Protein AF-0000000073922457 (afdb_homodimer)

Organism: Schistosoma japonicum (NCBI:txid6182)

Radius of gyration: 21.17 Å; Cα contacts (8 Å, |Δi|>4): 558; chains: 2; bounding box: 42×54×58 Å

Foldseek 3Di:
DDKDKDDWPDDQDPPAAEEEQEAAPFPQSVVLVVCCLVPVDDPRHEYEDEYEDEDPPDPDDPPPDVVVVVVVLVVVVVVVVVVCVVSVHGYMYMYYYDNALLVVVQVVCVVRVHQEYTYEQDHPDPPPDVHGDPSLVSNCVPHPHYYHYHYPPPPPPPPD/DDKDKDDWPDDQDPPAAEEEQEAAPFPQSVVLVVCCLVPVDDPRHEYEDEYEAEDPPDPDDPPPDVVVVVVVLVVVVVVVVVVCVVSVHGYMYMYYYDNALLVVVQVVCVVRVHQEYTYEQDHPDPPPPVHGDPSLVSNCVPHPHYYHYHYPPPPPPPPD

Solvent-accessible surface area (backbone atoms only — not comparable to full-atom values): 17354 Å² total; per-residue (Å²): 120,59,70,45,72,52,67,56,74,41,83,68,57,89,85,38,50,26,32,34,37,48,38,78,84,27,73,34,17,49,50,25,52,52,47,38,66,75,69,59,64,55,94,55,35,29,35,36,42,36,35,60,42,61,74,76,74,68,79,64,78,75,71,70,41,78,62,50,57,50,51,53,50,50,50,51,49,51,52,52,48,51,52,34,54,74,67,68,51,31,34,26,44,36,37,35,46,38,92,46,59,36,60,50,52,47,50,48,34,62,75,62,58,35,56,34,36,38,29,17,25,36,55,83,62,82,66,77,57,82,51,60,28,71,47,44,50,46,35,66,44,64,39,82,37,30,30,32,36,25,49,66,70,69,71,72,72,72,77,121,119,60,71,46,72,52,69,57,75,43,85,68,57,90,85,40,51,26,32,35,37,48,38,77,84,28,71,34,16,49,48,24,51,51,45,37,65,74,71,59,63,56,94,56,35,29,36,36,40,36,34,60,42,62,72,77,73,69,80,64,77,76,70,70,40,79,62,50,58,49,51,52,49,50,50,51,50,50,54,53,47,51,52,34,55,75,68,68,52,33,32,25,46,37,36,35,46,38,92,46,59,36,60,49,51,47,51,49,34,60,75,64,59,34,56,34,37,38,28,15,26,34,54,82,62,82,65,77,58,81,51,61,26,71,46,44,50,46,36,66,43,64,38,84,39,30,30,31,36,25,47,66,69,70,71,73,74,74,77,121

Sequence (320 aa):
MSRRLSTFSKVPPIGSRSVLIAIDGSEHSKKAFDYYVNWLHRPDDSVTIYHAVEPVSLPTLSLSSPMANVKRVRELENDYSAECLRHNLIYQFLYESVEHIGASIIQQVEKYEVRLIVIGSRGLGAIKRTIMGSVSDYVVHHANTAVCVVPSIDEVECTSMSRRLSTFSKVPPIGSRSVLIAIDGSEHSKKAFDYYVNWLHRPDDSVTIYHAVEPVSLPTLSLSSPMANVKRVRELENDYSAECLRHNLIYQFLYESVEHIGASIIQQVEKYEVRLIVIGSRGLGAIKRTIMGSVSDYVVHHANTAVCVVPSIDEVECTS

Nearest PDB structures (foldseek):
  3hgm-assembly2_D  TM=8.355E-01  e=6.468E-09  Halomonas elongata
  3hgm-assembly1_B  TM=7.695E-01  e=7.798E-09  Halomonas elongata
  3s3t-assembly1_A  TM=7.034E-01  e=2.875E-09  Lactiplantibacillus plantarum
  1mjh-assembly1_B  TM=7.005E-01  e=6.468E-09  Methanocaldococcus jannaschii
  2z3v-assembly1_A  TM=7.377E-01  e=5.390E-08  Thermus thermophilus HB8

pLDDT: mean 86.43, std 17.67, range [26.59, 98.88]

Secondary structure (DSSP, 8-state):
--EEEPPPSSPPPTTPEEEEEEE-SSHHHHHHHHHIIIII--TTEEEEEEEEE------------HHHHHHHHHHHHHHHHHHHHHTT-EEEEEEEE-S-HHHHHHHHHHHTT-SEEEEES--SSS--SS---HHHHHHHHH-SSEEEEEP---------/--EEEPPPSSPPPTTPEEEEEEE-SSHHHHHHHHHIIIII--TTEEEEEEEEE------------HHHHHHHHHHHHHHHHHHHHHTT-EEEEEEEE-S-HHHHHHHHHHHTT-SEEEEES--SSS--SS---HHHHHHHHH-SSEEEEEP---------

InterPro domains:
  IPR006015 Universal stress protein A family [PR01438] (16-34)
  IPR006015 Universal stress protein A family [PR01438] (111-123)
  IPR006015 Universal stress protein A family [PR01438] (129-151)
  IPR006016 UspA [PF00582] (17-151)
  IPR014729 Rossmann-like alpha/beta/alpha sandwich fold [G3DSA:3.40.50.620] (15-152)

Structure (mmCIF, N/CA/C/O backbone):
data_AF-0000000073922457-model_v1
#
loop_
_entity.id
_entity.type
_entity.pdbx_description
1 polymer 'UspA domain-containing protein'
#
loop_
_atom_site.group_PDB
_atom_site.id
_atom_site.type_symbol
_atom_site.label_atom_id
_atom_site.label_alt_id
_atom_site.label_comp_id
_atom_site.label_asym_id
_atom_site.label_entity_id
_atom_site.label_seq_id
_atom_site.pdbx_PDB_ins_code
_atom_site.Cartn_x
_atom_site.Cartn_y
_atom_site.Cartn_z
_atom_site.occupancy
_atom_site.B_iso_or_equiv
_atom_site.auth_seq_id
_atom_site.auth_comp_id
_atom_site.auth_asym_id
_atom_site.auth_atom_id
_atom_site.pdbx_PDB_model_num
ATOM 1 N N . MET A 1 1 ? -5.922 -29.453 -7.297 1 64.88 1 MET A N 1
ATOM 2 C CA . MET A 1 1 ? -5.602 -28.031 -7.422 1 64.88 1 MET A CA 1
ATOM 3 C C . MET A 1 1 ? -4.266 -27.844 -8.125 1 64.88 1 MET A C 1
ATOM 5 O O . MET A 1 1 ? -3.256 -28.422 -7.727 1 64.88 1 MET A O 1
ATOM 9 N N . SER A 1 2 ? -4.352 -27.297 -9.32 1 78.5 2 SER A N 1
ATOM 10 C CA . SER A 1 2 ? -3.146 -27.125 -10.125 1 78.5 2 SER A CA 1
ATOM 11 C C . SER A 1 2 ? -2.236 -26.047 -9.531 1 78.5 2 SER A C 1
ATOM 13 O O . SER A 1 2 ? -2.717 -25.047 -9 1 78.5 2 SER A O 1
ATOM 15 N N . ARG A 1 3 ? -1.005 -26.406 -9.383 1 82.38 3 ARG A N 1
ATOM 16 C CA . ARG A 1 3 ? -0.004 -25.469 -8.867 1 82.38 3 ARG A CA 1
ATOM 17 C C . ARG A 1 3 ? 1.263 -25.516 -9.719 1 82.38 3 ARG A C 1
ATOM 19 O O . ARG A 1 3 ? 1.696 -26.578 -10.148 1 82.38 3 ARG A O 1
ATOM 26 N N . ARG A 1 4 ? 1.669 -24.391 -10.094 1 82.56 4 ARG A N 1
ATOM 27 C CA . ARG A 1 4 ? 2.953 -24.234 -10.766 1 82.56 4 ARG A CA 1
ATOM 28 C C . ARG A 1 4 ? 3.826 -23.203 -10.062 1 82.56 4 ARG A C 1
ATOM 30 O O . ARG A 1 4 ? 3.369 -22.109 -9.758 1 82.56 4 ARG A O 1
ATOM 37 N N . LEU A 1 5 ? 5.055 -23.641 -9.742 1 85.75 5 LEU A N 1
ATOM 38 C CA . LEU A 1 5 ? 6.016 -22.75 -9.094 1 85.75 5 LEU A CA 1
ATOM 39 C C . LEU A 1 5 ? 7.352 -22.766 -9.828 1 85.75 5 LEU A C 1
ATOM 41 O O . LEU A 1 5 ? 7.949 -23.828 -10.023 1 85.75 5 LEU A O 1
ATOM 45 N N . SER A 1 6 ? 7.629 -21.656 -10.227 1 86.12 6 SER A N 1
ATOM 46 C CA . SER A 1 6 ? 8.977 -21.547 -10.773 1 86.12 6 SER A CA 1
ATOM 47 C C . SER A 1 6 ? 10 -21.312 -9.664 1 86.12 6 SER A C 1
ATOM 49 O O . SER A 1 6 ? 9.648 -20.906 -8.555 1 86.12 6 SER A O 1
ATOM 51 N N . THR A 1 7 ? 11.242 -21.672 -9.789 1 87.44 7 THR A N 1
ATOM 52 C CA . THR A 1 7 ? 12.297 -21.297 -8.859 1 87.44 7 THR A CA 1
ATOM 53 C C . THR A 1 7 ? 12.68 -19.828 -9.055 1 87.44 7 THR A C 1
ATOM 55 O O . THR A 1 7 ? 12.352 -19.219 -10.078 1 87.44 7 THR A O 1
ATOM 58 N N . PHE A 1 8 ? 13.297 -19.312 -8 1 94.94 8 PHE A N 1
ATOM 59 C CA . PHE A 1 8 ? 13.766 -17.938 -8.133 1 94.94 8 PHE A CA 1
ATOM 60 C C . PHE A 1 8 ? 14.805 -17.828 -9.242 1 94.94 8 PHE A C 1
ATOM 62 O O . PHE A 1 8 ? 15.641 -18.719 -9.414 1 94.94 8 PHE A O 1
ATOM 69 N N . SER A 1 9 ? 14.75 -16.781 -10 1 93.69 9 SER A N 1
ATOM 70 C CA . SER A 1 9 ? 15.703 -16.547 -11.078 1 93.69 9 SER A CA 1
ATOM 71 C C . SER A 1 9 ? 17.141 -16.516 -10.562 1 93.69 9 SER A C 1
ATOM 73 O O . SER A 1 9 ? 18.062 -16.906 -11.273 1 93.69 9 SER A O 1
ATOM 75 N N . LYS A 1 10 ? 17.281 -15.906 -9.398 1 93.75 10 LYS A N 1
ATOM 76 C CA . LYS A 1 10 ? 18.516 -15.875 -8.633 1 93.75 10 LYS A CA 1
ATOM 77 C C . LYS A 1 10 ? 18.266 -16.109 -7.148 1 93.75 10 LYS A C 1
ATOM 79 O O . LYS A 1 10 ? 17.172 -15.844 -6.652 1 93.75 10 LYS A O 1
ATOM 84 N N . VAL A 1 11 ? 19.188 -16.625 -6.539 1 93.62 11 VAL A N 1
ATOM 85 C CA . VAL A 1 11 ? 19.047 -16.844 -5.105 1 93.62 11 VAL A CA 1
ATOM 86 C C . VAL A 1 11 ? 18.875 -15.508 -4.391 1 93.62 11 VAL A C 1
ATOM 88 O O . VAL A 1 11 ? 19.719 -14.617 -4.52 1 93.62 11 VAL A O 1
ATOM 91 N N . PRO A 1 12 ? 17.828 -15.359 -3.729 1 95.31 12 PRO A N 1
ATOM 92 C CA . PRO A 1 12 ? 17.641 -14.109 -2.988 1 95.31 12 PRO A CA 1
ATOM 93 C C . PRO A 1 12 ? 18.688 -13.914 -1.897 1 95.31 12 PRO A C 1
ATOM 95 O O . PRO A 1 12 ? 19.016 -14.852 -1.169 1 95.31 12 PRO A O 1
ATOM 98 N N . PRO A 1 13 ? 19.219 -12.781 -1.814 1 94.06 13 PRO A N 1
ATOM 99 C CA . PRO A 1 13 ? 20.188 -12.516 -0.75 1 94.06 13 PRO A CA 1
ATOM 100 C C . PRO A 1 13 ? 19.578 -12.578 0.644 1 94.06 13 PRO A C 1
ATOM 102 O O . PRO A 1 13 ? 18.359 -12.406 0.793 1 94.06 13 PRO A O 1
ATOM 105 N N . ILE A 1 14 ? 20.469 -12.805 1.588 1 92.56 14 ILE A N 1
ATOM 106 C CA . ILE A 1 14 ? 20 -12.852 2.971 1 92.56 14 ILE A CA 1
ATOM 107 C C . ILE A 1 14 ? 19.469 -11.477 3.375 1 92.56 14 ILE A C 1
ATOM 109 O O . ILE A 1 14 ? 20.094 -10.453 3.109 1 92.56 14 ILE A O 1
ATOM 113 N N . GLY A 1 15 ? 18.312 -11.43 3.887 1 92.69 15 GLY A N 1
ATOM 114 C CA . GLY A 1 15 ? 17.734 -10.18 4.344 1 92.69 15 GLY A CA 1
ATOM 115 C C . GLY A 1 15 ? 16.922 -9.469 3.271 1 92.69 15 GLY A C 1
ATOM 116 O O . GLY A 1 15 ? 16.531 -8.305 3.447 1 92.69 15 GLY A O 1
ATOM 117 N N . SER A 1 16 ? 16.734 -10.156 2.125 1 95.75 16 SER A N 1
ATOM 118 C CA .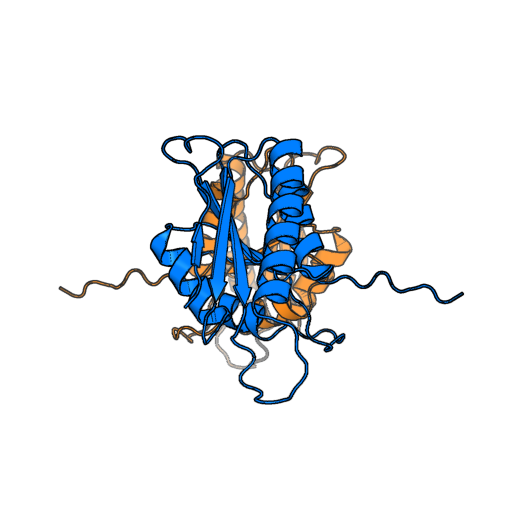 SER A 1 16 ? 15.953 -9.562 1.047 1 95.75 16 SER A CA 1
ATOM 119 C C . SER A 1 16 ? 14.531 -9.25 1.505 1 95.75 16 SER A C 1
ATOM 121 O O . SER A 1 16 ? 13.969 -9.977 2.33 1 95.75 16 SER A O 1
ATOM 123 N N . ARG A 1 17 ? 14.055 -8.188 1.057 1 97.44 17 ARG A N 1
ATOM 124 C CA . ARG A 1 17 ? 12.633 -7.898 1.263 1 97.44 17 ARG A CA 1
ATOM 125 C C . ARG A 1 17 ? 11.766 -8.742 0.338 1 97.44 17 ARG A C 1
ATOM 127 O O . ARG A 1 17 ? 11.898 -8.664 -0.885 1 97.44 17 ARG A O 1
ATOM 134 N N . SER A 1 18 ? 10.93 -9.562 0.905 1 98.31 18 SER A N 1
ATOM 135 C CA . SER A 1 18 ? 10.016 -10.406 0.136 1 98.31 18 SER A CA 1
ATOM 136 C C . SER A 1 18 ? 8.766 -9.641 -0.281 1 98.31 18 SER A C 1
ATOM 138 O O . SER A 1 18 ? 8.016 -9.156 0.569 1 98.31 18 SER A O 1
ATOM 140 N N . VAL A 1 19 ? 8.539 -9.555 -1.587 1 98.75 19 VAL A N 1
ATOM 141 C CA . VAL A 1 19 ? 7.418 -8.812 -2.152 1 98.75 19 VAL A CA 1
ATOM 142 C C . VAL A 1 19 ? 6.527 -9.758 -2.955 1 98.75 19 VAL A C 1
ATOM 144 O O . VAL A 1 19 ? 7.023 -10.609 -3.701 1 98.75 19 VAL A O 1
ATOM 147 N N . LEU A 1 20 ? 5.234 -9.68 -2.764 1 98.88 20 LEU A N 1
ATOM 148 C CA . LEU A 1 20 ? 4.281 -10.438 -3.568 1 98.88 20 LEU A CA 1
ATOM 149 C C . LEU A 1 20 ? 3.428 -9.5 -4.422 1 98.88 20 LEU A C 1
ATOM 151 O O . LEU A 1 20 ? 2.805 -8.57 -3.898 1 98.88 20 LEU A O 1
ATOM 155 N N . ILE A 1 21 ? 3.5 -9.68 -5.664 1 98.88 21 ILE A N 1
ATOM 156 C CA . ILE A 1 21 ? 2.66 -8.93 -6.594 1 98.88 21 ILE A CA 1
ATOM 157 C C . ILE A 1 21 ? 1.558 -9.836 -7.133 1 98.88 21 ILE A C 1
ATOM 159 O O . ILE A 1 21 ? 1.837 -10.82 -7.824 1 98.88 21 ILE A O 1
ATOM 163 N N . ALA A 1 22 ? 0.323 -9.531 -6.82 1 98.5 22 ALA A N 1
ATOM 164 C CA . ALA A 1 22 ? -0.818 -10.312 -7.293 1 98.5 22 ALA A CA 1
ATOM 165 C C . ALA A 1 22 ? -1.251 -9.867 -8.688 1 98.5 22 ALA A C 1
ATOM 167 O O . ALA A 1 22 ? -1.551 -8.688 -8.898 1 98.5 22 ALA A O 1
ATOM 168 N N . ILE A 1 23 ? -1.298 -10.82 -9.609 1 97.12 23 ILE A N 1
ATOM 169 C CA . ILE A 1 23 ? -1.686 -10.484 -10.977 1 97.12 23 ILE A CA 1
ATOM 170 C C . ILE A 1 23 ? -2.842 -11.375 -11.414 1 97.12 23 ILE A C 1
ATOM 172 O O . ILE A 1 23 ? -2.961 -12.516 -10.969 1 97.12 23 ILE A O 1
ATOM 176 N N . ASP A 1 24 ? -3.678 -10.852 -12.305 1 93.56 24 ASP A N 1
ATOM 177 C CA . ASP A 1 24 ? -4.793 -11.641 -12.812 1 93.56 24 ASP A CA 1
ATOM 178 C C . ASP A 1 24 ? -4.871 -11.57 -14.336 1 93.56 24 ASP A C 1
ATOM 180 O O . ASP A 1 24 ? -5.852 -12.023 -14.938 1 93.56 24 ASP A O 1
ATOM 184 N N . GLY A 1 25 ? -3.83 -10.914 -14.945 1 92.81 25 GLY A N 1
ATOM 185 C CA . GLY A 1 25 ? -3.77 -10.797 -16.391 1 92.81 25 GLY A CA 1
ATOM 186 C C . GLY A 1 25 ? -4.461 -9.555 -16.922 1 92.81 25 GLY A C 1
ATOM 187 O O . GLY A 1 25 ? -4.453 -9.297 -18.125 1 92.81 25 GLY A O 1
ATOM 188 N N . SER A 1 26 ? -5.098 -8.742 -16.094 1 91.12 26 SER A N 1
ATOM 189 C CA . SER A 1 26 ? -5.766 -7.508 -16.5 1 91.12 26 SER A CA 1
ATOM 190 C C . SER A 1 26 ? -4.766 -6.371 -16.672 1 91.12 26 SER A C 1
ATOM 192 O O . SER A 1 26 ? -3.629 -6.457 -16.203 1 91.12 26 SER A O 1
ATOM 194 N N . GLU A 1 27 ? -5.168 -5.352 -17.391 1 91.25 27 GLU A N 1
ATOM 195 C CA . GLU A 1 27 ? -4.363 -4.137 -17.5 1 91.25 27 GLU A CA 1
ATOM 196 C C . GLU A 1 27 ? -4.125 -3.494 -16.141 1 91.25 27 GLU A C 1
ATOM 198 O O . GLU A 1 27 ? -3.068 -2.906 -15.906 1 91.25 27 GLU A O 1
ATOM 203 N N . HIS A 1 28 ? -5.047 -3.688 -15.258 1 91.56 28 HIS A N 1
ATOM 204 C CA . HIS A 1 28 ? -4.938 -3.098 -13.93 1 91.56 28 HIS A CA 1
ATOM 205 C C . HIS A 1 28 ? -3.852 -3.785 -13.109 1 91.56 28 HIS A C 1
ATOM 207 O O . HIS A 1 28 ? -3.082 -3.123 -12.406 1 91.56 28 HIS A O 1
ATOM 213 N N . SER A 1 29 ? -3.809 -5.109 -13.211 1 94.81 29 SER A N 1
ATOM 214 C CA . SER A 1 29 ? -2.744 -5.812 -12.508 1 94.81 29 SER A CA 1
ATOM 215 C C . SER A 1 29 ? -1.382 -5.531 -13.133 1 94.81 29 SER A C 1
ATOM 217 O O . SER A 1 29 ? -0.364 -5.527 -12.438 1 94.81 29 SER A O 1
ATOM 219 N N . LYS A 1 30 ? -1.367 -5.273 -14.477 1 95.5 30 LYS A N 1
ATOM 220 C CA . LYS A 1 30 ? -0.129 -4.852 -15.125 1 95.5 30 LYS A CA 1
ATOM 221 C C . LYS A 1 30 ? 0.328 -3.492 -14.602 1 95.5 30 LYS A C 1
ATOM 223 O O . LYS A 1 30 ? 1.521 -3.277 -14.375 1 95.5 30 LYS A O 1
ATOM 228 N N . LYS A 1 31 ? -0.582 -2.617 -14.43 1 95.56 31 LYS A N 1
ATOM 229 C CA . LYS A 1 31 ? -0.259 -1.309 -13.875 1 95.56 31 LYS A CA 1
ATOM 230 C C . LYS A 1 31 ? 0.334 -1.439 -12.469 1 95.56 31 LYS A C 1
ATOM 232 O O . LYS A 1 31 ? 1.244 -0.694 -12.102 1 95.56 31 LYS A O 1
ATOM 237 N N . ALA A 1 32 ? -0.208 -2.369 -11.711 1 97.69 32 ALA A N 1
ATOM 238 C CA . ALA A 1 32 ? 0.335 -2.609 -10.375 1 97.69 32 ALA A CA 1
ATOM 239 C C . ALA A 1 32 ? 1.781 -3.09 -10.445 1 97.69 32 ALA A C 1
ATOM 241 O O . ALA A 1 32 ? 2.637 -2.619 -9.695 1 97.69 32 ALA A O 1
ATOM 242 N N . PHE A 1 33 ? 2.055 -3.975 -11.359 1 98 33 PHE A N 1
ATOM 243 C CA . PHE A 1 33 ? 3.414 -4.453 -11.578 1 98 33 PHE A CA 1
ATOM 244 C C . PHE A 1 33 ? 4.332 -3.309 -12 1 98 33 PHE A C 1
ATOM 246 O O . PHE A 1 33 ? 5.414 -3.139 -11.438 1 98 33 PHE A O 1
ATOM 253 N N . ASP A 1 34 ? 3.871 -2.547 -12.961 1 97.62 34 ASP A N 1
ATOM 254 C CA . ASP A 1 34 ? 4.668 -1.422 -13.445 1 97.62 34 ASP A CA 1
ATOM 255 C C . ASP A 1 34 ? 4.934 -0.416 -12.32 1 97.62 34 ASP A C 1
ATOM 257 O O . ASP A 1 34 ? 6.031 0.137 -12.227 1 97.62 34 ASP A O 1
ATOM 261 N N . TYR A 1 35 ? 3.916 -0.193 -11.555 1 97.69 35 TYR A N 1
ATOM 262 C CA . TYR A 1 35 ? 4.086 0.716 -10.43 1 97.69 35 TYR A CA 1
ATOM 263 C C . TYR A 1 35 ? 5.172 0.216 -9.484 1 97.69 35 TYR A C 1
ATOM 265 O O . TYR A 1 35 ? 6.02 0.991 -9.039 1 97.69 35 TYR A O 1
ATOM 273 N N . TYR A 1 36 ? 5.102 -1.104 -9.133 1 98.5 36 TYR A N 1
ATOM 274 C CA . TYR A 1 36 ? 6.137 -1.688 -8.289 1 98.5 36 TYR A CA 1
ATOM 275 C C . TYR A 1 36 ? 7.52 -1.438 -8.875 1 98.5 36 TYR A C 1
ATOM 277 O O . TYR A 1 36 ? 8.414 -0.952 -8.188 1 98.5 36 TYR A O 1
ATOM 285 N N . VAL A 1 37 ? 7.699 -1.696 -10.133 1 97.88 37 VAL A N 1
ATOM 286 C CA . VAL A 1 37 ? 9 -1.606 -10.797 1 97.88 37 VAL A CA 1
ATOM 287 C C . VAL A 1 37 ? 9.5 -0.165 -10.758 1 97.88 37 VAL A C 1
ATOM 289 O O . VAL A 1 37 ? 10.68 0.08 -10.492 1 97.88 37 VAL A O 1
ATOM 292 N N . ASN A 1 38 ? 8.648 0.743 -10.875 1 96.12 38 ASN A N 1
ATOM 293 C CA . ASN A 1 38 ? 9.047 2.139 -11.031 1 96.12 38 ASN A CA 1
ATOM 294 C C . ASN A 1 38 ? 9.219 2.832 -9.688 1 96.12 38 ASN A C 1
ATOM 296 O O . ASN A 1 38 ? 10.055 3.727 -9.547 1 96.12 38 ASN A O 1
ATOM 300 N N . TRP A 1 39 ? 8.422 2.336 -8.695 1 96.62 39 TRP A N 1
ATOM 301 C CA . TRP A 1 39 ? 8.336 3.238 -7.551 1 96.62 39 TRP A CA 1
ATOM 302 C C . TRP A 1 39 ? 8.602 2.492 -6.246 1 96.62 39 TRP A C 1
ATOM 304 O O . TRP A 1 39 ? 8.859 3.111 -5.211 1 96.62 39 TRP A O 1
ATOM 314 N N . LEU A 1 40 ? 8.555 1.184 -6.238 1 98 40 LEU A N 1
ATOM 315 C CA . LEU A 1 40 ? 8.648 0.475 -4.969 1 98 40 LEU A CA 1
ATOM 316 C C . LEU A 1 40 ? 9.859 -0.444 -4.945 1 98 40 LEU A C 1
ATOM 318 O O . LEU A 1 40 ? 10.289 -0.888 -3.879 1 98 40 LEU A O 1
ATOM 322 N N . HIS A 1 41 ? 10.352 -0.725 -6.094 1 97.25 41 HIS A N 1
ATOM 323 C CA . HIS A 1 41 ? 11.398 -1.729 -6.258 1 97.25 41 HIS A CA 1
ATOM 324 C C . HIS A 1 41 ? 12.664 -1.34 -5.496 1 97.25 41 HIS A C 1
ATOM 326 O O . HIS A 1 41 ? 13.07 -0.177 -5.516 1 97.25 41 HIS A O 1
ATOM 332 N N . ARG A 1 42 ? 13.242 -2.279 -4.832 1 95.12 42 ARG A N 1
ATOM 333 C CA . ARG A 1 42 ? 14.57 -2.213 -4.242 1 95.12 42 ARG A CA 1
ATOM 334 C C . ARG A 1 42 ? 15.492 -3.279 -4.84 1 95.12 42 ARG A C 1
ATOM 336 O O . ARG A 1 42 ? 15.039 -4.383 -5.152 1 95.12 42 ARG A O 1
ATOM 343 N N . PRO A 1 43 ? 16.75 -3.01 -4.891 1 92.31 43 PRO A N 1
ATOM 344 C CA . PRO A 1 43 ? 17.688 -3.957 -5.496 1 92.31 43 PRO A CA 1
ATOM 345 C C . PRO A 1 43 ? 17.734 -5.293 -4.758 1 92.31 43 PRO A C 1
ATOM 347 O O . PRO A 1 43 ? 18.047 -6.324 -5.359 1 92.31 43 PRO A O 1
ATOM 350 N N . ASP A 1 44 ? 17.422 -5.25 -3.539 1 93.12 44 ASP A N 1
ATOM 351 C CA . ASP A 1 44 ? 17.516 -6.469 -2.748 1 93.12 44 ASP A CA 1
ATOM 352 C C . ASP A 1 44 ? 16.156 -7.148 -2.598 1 93.12 44 ASP A C 1
ATOM 354 O O . ASP A 1 44 ? 16 -8.07 -1.789 1 93.12 44 ASP A O 1
ATOM 358 N N . ASP A 1 45 ? 15.242 -6.832 -3.379 1 97.88 45 ASP A N 1
ATOM 359 C CA . ASP A 1 45 ? 13.922 -7.434 -3.287 1 97.88 45 ASP A CA 1
ATOM 360 C C . ASP A 1 45 ? 13.914 -8.844 -3.867 1 97.88 45 ASP A C 1
ATOM 362 O O . ASP A 1 45 ? 14.594 -9.117 -4.859 1 97.88 45 ASP A O 1
ATOM 366 N N . SER A 1 46 ? 13.234 -9.719 -3.295 1 98.06 46 SER A N 1
ATOM 367 C CA . SER A 1 46 ? 12.766 -10.969 -3.896 1 98.06 46 SER A CA 1
ATOM 368 C C . SER A 1 46 ? 11.266 -10.914 -4.172 1 98.06 46 SER A C 1
ATOM 370 O O . SER A 1 46 ? 10.469 -10.703 -3.254 1 98.06 46 SER A O 1
ATOM 372 N N . VAL A 1 47 ? 10.945 -11.188 -5.422 1 98.38 47 VAL A N 1
ATOM 373 C CA . VAL A 1 47 ? 9.578 -10.906 -5.848 1 98.38 47 VAL A CA 1
ATOM 374 C C . VAL A 1 47 ? 8.875 -12.211 -6.223 1 98.38 47 VAL A C 1
ATOM 376 O O . VAL A 1 47 ? 9.398 -13.008 -7.004 1 98.38 47 VAL A O 1
ATOM 379 N N . THR A 1 48 ? 7.703 -12.445 -5.676 1 98.44 48 THR A N 1
ATOM 380 C CA . THR A 1 48 ? 6.797 -13.508 -6.105 1 98.44 48 THR A CA 1
ATOM 381 C C . THR A 1 48 ? 5.648 -12.938 -6.934 1 98.44 48 THR A C 1
ATOM 383 O O . THR A 1 48 ? 4.824 -12.172 -6.422 1 98.44 48 THR A O 1
ATOM 386 N N . ILE A 1 49 ? 5.684 -13.25 -8.172 1 98.5 49 ILE A N 1
ATOM 387 C CA . ILE A 1 49 ? 4.531 -12.953 -9.016 1 98.5 49 ILE A CA 1
ATOM 388 C C . ILE A 1 49 ? 3.463 -14.031 -8.828 1 98.5 49 ILE A C 1
ATOM 390 O O . ILE A 1 49 ? 3.654 -15.18 -9.219 1 98.5 49 ILE A O 1
ATOM 394 N N . TYR A 1 50 ? 2.377 -13.633 -8.242 1 98.25 50 TYR A N 1
ATOM 395 C CA . TYR A 1 50 ? 1.374 -14.617 -7.852 1 98.25 50 TYR A CA 1
ATOM 396 C C . TYR A 1 50 ? 0.127 -14.492 -8.719 1 98.25 50 TYR A C 1
ATOM 398 O O . TYR A 1 50 ? -0.47 -13.422 -8.812 1 98.25 50 TYR A O 1
ATOM 406 N N . HIS A 1 51 ? -0.212 -15.539 -9.32 1 97.12 51 HIS A N 1
ATOM 407 C CA . HIS A 1 51 ? -1.407 -15.641 -10.148 1 97.12 51 HIS A CA 1
ATOM 408 C C . HIS A 1 51 ? -2.305 -16.781 -9.688 1 97.12 51 HIS A C 1
ATOM 410 O O . HIS A 1 51 ? -1.928 -17.953 -9.781 1 97.12 51 HIS A O 1
ATOM 416 N N . ALA A 1 52 ? -3.492 -16.438 -9.219 1 95.25 52 ALA A N 1
ATOM 417 C CA . ALA A 1 52 ? -4.473 -17.406 -8.766 1 95.25 52 ALA A CA 1
ATOM 418 C C . ALA A 1 52 ? -5.734 -17.359 -9.617 1 95.25 52 ALA A C 1
ATOM 420 O O . ALA A 1 52 ? -6.18 -16.297 -10.023 1 95.25 52 ALA A O 1
ATOM 421 N N . VAL A 1 53 ? -6.312 -18.531 -9.875 1 89.75 53 VAL A N 1
ATOM 422 C CA . VAL A 1 53 ? -7.559 -18.625 -10.633 1 89.75 53 VAL A CA 1
ATOM 423 C C . VAL A 1 53 ? -8.547 -19.516 -9.891 1 89.75 53 VAL A C 1
ATOM 425 O O . VAL A 1 53 ? -8.148 -20.469 -9.219 1 89.75 53 VAL A O 1
ATOM 428 N N . GLU A 1 54 ? -9.789 -19.125 -9.93 1 84.12 54 GLU A N 1
ATOM 429 C CA . GLU A 1 54 ? -10.844 -19.984 -9.398 1 84.12 54 GLU A CA 1
ATOM 430 C C . GLU A 1 54 ? -11.344 -20.969 -10.461 1 84.12 54 GLU A C 1
ATOM 432 O O . GLU A 1 54 ? -11.492 -20.609 -11.625 1 84.12 54 GLU A O 1
ATOM 437 N N . PRO A 1 55 ? -11.508 -22.219 -10.016 1 75.5 55 PRO A N 1
ATOM 438 C CA . PRO A 1 55 ? -11.977 -23.219 -10.992 1 75.5 55 PRO A CA 1
ATOM 439 C C . PRO A 1 55 ? -13.336 -22.859 -11.586 1 75.5 55 PRO A C 1
ATOM 441 O O . PRO A 1 55 ? -14.164 -22.234 -10.914 1 75.5 55 PRO A O 1
ATOM 444 N N . VAL A 1 56 ? -13.523 -22.516 -12.742 1 59.91 56 VAL A N 1
ATOM 445 C CA . VAL A 1 56 ? -14.812 -22.281 -13.398 1 59.91 56 VAL A CA 1
ATOM 446 C C . VAL A 1 56 ? -15.758 -23.438 -13.094 1 59.91 56 VAL A C 1
ATOM 448 O O . VAL A 1 56 ? -15.43 -24.594 -13.336 1 59.91 56 VAL A O 1
ATOM 451 N N . SER A 1 57 ? -16.547 -23.375 -11.898 1 49.28 57 SER A N 1
ATOM 452 C CA . SER A 1 57 ? -17.531 -24.438 -11.727 1 49.28 57 SER A CA 1
ATOM 453 C C . SER A 1 57 ? -18.375 -24.609 -12.992 1 49.28 57 SER A C 1
ATOM 455 O O . SER A 1 57 ? -19.328 -25.375 -12.992 1 49.28 57 SER A O 1
ATOM 457 N N . LEU A 1 58 ? -18.703 -23.547 -13.68 1 44.91 58 LEU A N 1
ATOM 458 C CA . LEU A 1 58 ? -19.844 -23.844 -14.531 1 44.91 58 LEU A CA 1
ATOM 459 C C . LEU A 1 58 ? -19.578 -25.062 -15.398 1 44.91 58 LEU A C 1
ATOM 461 O O . LEU A 1 58 ? -18.516 -25.203 -15.984 1 44.91 58 LEU A O 1
ATOM 465 N N . PRO A 1 59 ? -20.422 -26.062 -15.219 1 41 59 PRO A N 1
ATOM 466 C CA . PRO A 1 59 ? -20.672 -27.094 -16.219 1 41 59 PRO A CA 1
ATOM 467 C C . PRO A 1 59 ? -20.625 -26.562 -17.656 1 41 59 PRO A C 1
ATOM 469 O O . PRO A 1 59 ? -20.969 -27.281 -18.594 1 41 59 PRO A O 1
ATOM 472 N N . THR A 1 60 ? -21 -25.219 -17.812 1 41.69 60 THR A N 1
ATOM 473 C CA . THR A 1 60 ? -21.359 -25.016 -19.203 1 41.69 60 THR A CA 1
ATOM 474 C C . THR A 1 60 ? -20.219 -25.406 -20.125 1 41.69 60 THR A C 1
ATOM 476 O O . THR A 1 60 ? -19.047 -25.312 -19.75 1 41.69 60 THR A O 1
ATOM 479 N N . LEU A 1 61 ? -20.562 -25.828 -21.359 1 38.78 61 LEU A N 1
ATOM 480 C CA . LEU A 1 61 ? -19.984 -26.359 -22.578 1 38.78 61 LEU A CA 1
ATOM 481 C C . LEU A 1 61 ? -18.75 -25.547 -23 1 38.78 61 LEU A C 1
ATOM 483 O O . LEU A 1 61 ? -18.219 -25.75 -24.094 1 38.78 61 LEU A O 1
ATOM 487 N N . SER A 1 62 ? -18.656 -24.281 -22.609 1 42.53 62 SER A N 1
ATOM 488 C CA . SER A 1 62 ? -17.578 -23.688 -23.391 1 42.53 62 SER A CA 1
ATOM 489 C C . SER A 1 62 ? -16.234 -24.344 -23.062 1 42.53 62 SER A C 1
ATOM 491 O O . SER A 1 62 ? -15.867 -24.438 -21.891 1 42.53 62 SER A O 1
ATOM 493 N N . LEU A 1 63 ? -15.812 -25.203 -23.844 1 40.06 63 LEU A N 1
ATOM 494 C CA . LEU A 1 63 ? -14.609 -25.969 -24.141 1 40.06 63 LEU A CA 1
ATOM 495 C C . LEU A 1 63 ? -13.352 -25.188 -23.766 1 40.06 63 LEU A C 1
ATOM 497 O O . LEU A 1 63 ? -12.594 -24.766 -24.641 1 40.06 63 LEU A O 1
ATOM 501 N N . SER A 1 64 ? -13.406 -24.094 -23.109 1 48.22 64 SER A N 1
ATOM 502 C CA . SER A 1 64 ? -11.984 -23.797 -22.938 1 48.22 64 SER A CA 1
ATOM 503 C C . SER A 1 64 ? -11.25 -24.938 -22.25 1 48.22 64 SER A C 1
ATOM 505 O O . SER A 1 64 ? -11.555 -25.281 -21.109 1 48.22 64 SER A O 1
ATOM 507 N N . SER A 1 65 ? -10.781 -25.891 -22.953 1 51.44 65 SER A N 1
ATOM 508 C CA . SER A 1 65 ? -10.023 -27.094 -22.641 1 51.44 65 SER A CA 1
ATOM 509 C C . SER A 1 65 ? -8.953 -26.828 -21.594 1 51.44 65 SER A C 1
ATOM 511 O O . SER A 1 65 ? -8.453 -25.703 -21.469 1 51.44 65 SER A O 1
ATOM 513 N N . PRO A 1 66 ? -8.969 -27.672 -20.484 1 58.38 66 PRO A N 1
ATOM 514 C CA . PRO A 1 66 ? -7.812 -27.641 -19.578 1 58.38 66 PRO A CA 1
ATOM 515 C C . PRO A 1 66 ? -6.547 -27.141 -20.266 1 58.38 66 PRO A C 1
ATOM 517 O O . PRO A 1 66 ? -5.727 -26.469 -19.625 1 58.38 66 PRO A O 1
ATOM 520 N N . MET A 1 67 ? -6.566 -27.375 -21.562 1 59.75 67 MET A N 1
ATOM 521 C CA . MET A 1 67 ? -5.387 -26.969 -22.328 1 59.75 67 MET A CA 1
ATOM 522 C C . MET A 1 67 ? -5.352 -25.453 -22.531 1 59.75 67 MET A C 1
ATOM 524 O O . MET A 1 67 ? -4.277 -24.844 -22.516 1 59.75 67 MET A O 1
ATOM 528 N N . ALA A 1 68 ? -6.566 -24.875 -22.703 1 64.25 68 ALA A N 1
ATOM 529 C CA . ALA A 1 68 ? -6.609 -23.438 -22.938 1 64.25 68 ALA A CA 1
ATOM 530 C C . ALA A 1 68 ? -6.18 -22.656 -21.703 1 64.25 68 ALA A C 1
ATOM 532 O O . ALA A 1 68 ? -5.465 -21.656 -21.797 1 64.25 68 ALA A O 1
ATOM 533 N N . ASN A 1 69 ? -6.473 -23.156 -20.547 1 73.44 69 ASN A N 1
ATOM 534 C CA . ASN A 1 69 ? -6.078 -22.516 -19.297 1 73.44 69 ASN A CA 1
ATOM 535 C C . ASN A 1 69 ? -4.574 -22.609 -19.062 1 73.44 69 ASN A C 1
ATOM 537 O O . ASN A 1 69 ? -3.939 -21.625 -18.672 1 73.44 69 ASN A O 1
ATOM 541 N N . VAL A 1 70 ? -4.102 -23.688 -19.547 1 77.06 70 VAL A N 1
ATOM 542 C CA . VAL A 1 70 ? -2.672 -23.906 -19.359 1 77.06 70 VAL A CA 1
ATOM 543 C C . VAL A 1 70 ? -1.882 -22.953 -20.266 1 77.06 70 VAL A C 1
ATOM 545 O O . VAL A 1 70 ? -0.879 -22.375 -19.844 1 77.06 70 VAL A O 1
ATOM 548 N N . LYS A 1 71 ? -2.375 -22.828 -21.469 1 82.75 71 LYS A N 1
ATOM 549 C CA . LYS A 1 71 ? -1.687 -21.938 -22.406 1 82.75 71 LYS A CA 1
ATOM 550 C C . LYS A 1 71 ? -1.722 -20.5 -21.938 1 82.75 71 LYS A C 1
ATOM 552 O O . LYS A 1 71 ? -0.722 -19.781 -22.031 1 82.75 71 LYS A O 1
ATOM 557 N N . ARG A 1 72 ? -2.783 -20.062 -21.453 1 85.56 72 ARG A N 1
ATOM 558 C CA . ARG A 1 72 ? -2.918 -18.688 -20.969 1 85.56 72 ARG A CA 1
ATOM 559 C C . ARG A 1 72 ? -2.004 -18.438 -19.781 1 85.56 72 ARG A C 1
ATOM 561 O O . ARG A 1 72 ? -1.37 -17.391 -19.688 1 85.56 72 ARG A O 1
ATOM 568 N N . VAL A 1 73 ? -1.934 -19.359 -18.938 1 87.75 73 VAL A N 1
ATOM 569 C CA . VAL A 1 73 ? -1.083 -19.234 -17.766 1 87.75 73 VAL A CA 1
ATOM 570 C C . VAL A 1 73 ? 0.382 -19.172 -18.188 1 87.75 73 VAL A C 1
ATOM 572 O O . VAL A 1 73 ? 1.146 -18.344 -17.672 1 87.75 73 VAL A O 1
ATOM 575 N N . ARG A 1 74 ? 0.742 -20 -19.125 1 89.75 74 ARG A N 1
ATOM 576 C CA . ARG A 1 74 ? 2.121 -20 -19.594 1 89.75 74 ARG A CA 1
ATOM 577 C C . ARG A 1 74 ? 2.477 -18.688 -20.281 1 89.75 74 ARG A C 1
ATOM 579 O O . ARG A 1 74 ? 3.592 -18.188 -20.125 1 89.75 74 ARG A O 1
ATOM 586 N N . GLU A 1 75 ? 1.564 -18.203 -21.016 1 92.81 75 GLU A N 1
ATOM 587 C CA . GLU A 1 75 ? 1.793 -16.922 -21.672 1 92.81 75 GLU A CA 1
ATOM 588 C C . GLU A 1 75 ? 1.975 -15.805 -20.656 1 92.81 75 GLU A C 1
ATOM 590 O O . GLU A 1 75 ? 2.865 -14.969 -20.797 1 92.81 75 GLU A O 1
ATOM 595 N N . LEU A 1 76 ? 1.161 -15.812 -19.688 1 93.06 76 LEU A N 1
ATOM 596 C CA . LEU A 1 76 ? 1.274 -14.812 -18.625 1 93.06 76 LEU A CA 1
ATOM 597 C C . LEU A 1 76 ? 2.611 -14.938 -17.906 1 93.06 76 LEU A C 1
ATOM 599 O O . LEU A 1 76 ? 3.283 -13.93 -17.656 1 93.06 76 LEU A O 1
ATOM 603 N N . GLU A 1 77 ? 2.936 -16.109 -17.562 1 93.81 77 GLU A N 1
ATOM 604 C CA . GLU A 1 77 ? 4.223 -16.359 -16.922 1 93.81 77 GLU A CA 1
ATOM 605 C C . GLU A 1 77 ? 5.375 -15.836 -17.766 1 93.81 77 GLU A C 1
ATOM 607 O O . GLU A 1 77 ? 6.285 -15.188 -17.25 1 93.81 77 GLU A O 1
ATOM 612 N N . ASN A 1 78 ? 5.312 -16.188 -19.031 1 95.12 78 ASN A N 1
ATOM 613 C CA . ASN A 1 78 ? 6.367 -15.734 -19.938 1 95.12 78 ASN A CA 1
ATOM 614 C C . ASN A 1 78 ? 6.441 -14.211 -19.984 1 95.12 78 ASN A C 1
ATOM 616 O O . ASN A 1 78 ? 7.535 -13.641 -19.969 1 95.12 78 ASN A O 1
ATOM 620 N N . ASP A 1 79 ? 5.316 -13.594 -20.094 1 96.12 79 ASP A N 1
ATOM 621 C CA . ASP A 1 79 ? 5.266 -12.141 -20.188 1 96.12 79 ASP A CA 1
ATOM 622 C C . ASP A 1 79 ? 5.871 -11.492 -18.938 1 96.12 79 ASP A C 1
ATOM 624 O O . ASP A 1 79 ? 6.73 -10.609 -19.047 1 96.12 79 ASP A O 1
ATOM 628 N N . TYR A 1 80 ? 5.473 -11.914 -17.812 1 96.94 80 TYR A N 1
ATOM 629 C CA . TYR A 1 80 ? 5.961 -11.297 -16.578 1 96.94 80 TYR A CA 1
ATOM 630 C C . TYR A 1 80 ? 7.414 -11.688 -16.312 1 96.94 80 TYR A C 1
ATOM 632 O O . TYR A 1 80 ? 8.188 -10.891 -15.773 1 96.94 80 TYR A O 1
ATOM 640 N N . SER A 1 81 ? 7.789 -12.922 -16.703 1 96.31 81 SER A N 1
ATOM 641 C CA . SER A 1 81 ? 9.188 -13.312 -16.594 1 96.31 81 SER A CA 1
ATOM 642 C C . SER A 1 81 ? 10.086 -12.406 -17.438 1 96.31 81 SER A C 1
ATOM 644 O O . SER A 1 81 ? 11.141 -11.969 -16.969 1 96.31 81 SER A O 1
ATOM 646 N N . ALA A 1 82 ? 9.641 -12.172 -18.625 1 97.31 82 ALA A N 1
ATOM 647 C CA . ALA A 1 82 ? 10.398 -11.289 -19.516 1 97.31 82 ALA A CA 1
ATOM 648 C C . ALA A 1 82 ? 10.555 -9.898 -18.906 1 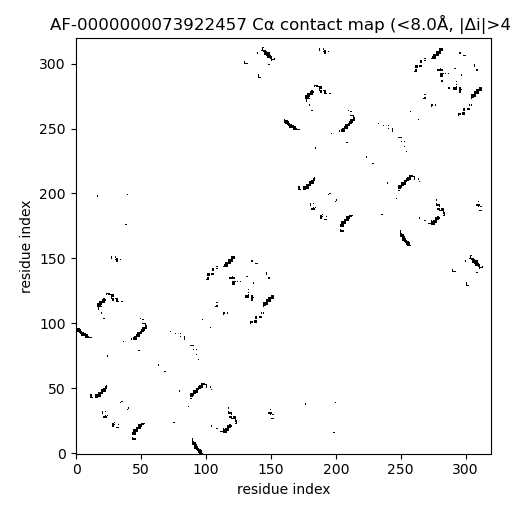97.31 82 ALA A C 1
ATOM 650 O O . ALA A 1 82 ? 11.633 -9.305 -18.953 1 97.31 82 ALA A O 1
ATOM 651 N N . GLU A 1 83 ? 9.5 -9.375 -18.375 1 97.44 83 GLU A N 1
ATOM 652 C CA . GLU A 1 83 ? 9.539 -8.062 -17.75 1 97.44 83 GLU A CA 1
ATOM 653 C C . GLU A 1 83 ? 10.453 -8.062 -16.516 1 97.44 83 GLU A C 1
ATOM 655 O O . GLU A 1 83 ? 11.242 -7.129 -16.328 1 97.44 83 GLU A O 1
ATOM 660 N N . CYS A 1 84 ? 10.328 -9.102 -15.711 1 97.62 84 CYS A N 1
ATOM 661 C CA . CYS A 1 84 ? 11.18 -9.203 -14.523 1 97.62 84 CYS A CA 1
ATOM 662 C C . CYS A 1 84 ? 12.656 -9.242 -14.914 1 97.62 84 CYS A C 1
ATOM 664 O O . CYS A 1 84 ? 13.484 -8.57 -14.297 1 97.62 84 CYS A O 1
ATOM 666 N N . LEU A 1 85 ? 12.945 -10.008 -15.945 1 96.19 85 LEU A N 1
ATOM 667 C CA . LEU A 1 85 ? 14.32 -10.125 -16.406 1 96.19 85 LEU A CA 1
ATOM 668 C C . LEU A 1 85 ? 14.82 -8.797 -16.969 1 96.19 85 LEU A C 1
ATOM 670 O O . LEU A 1 85 ? 15.953 -8.391 -16.703 1 96.19 85 LEU A O 1
ATOM 674 N N . ARG A 1 86 ? 13.953 -8.141 -17.656 1 96.75 86 ARG A N 1
ATOM 675 C CA . ARG A 1 86 ? 14.289 -6.844 -18.219 1 96.75 86 ARG A CA 1
ATOM 676 C C . ARG A 1 86 ? 14.68 -5.852 -17.141 1 96.75 86 ARG A C 1
ATOM 678 O O . ARG A 1 86 ? 15.562 -5.012 -17.344 1 96.75 86 ARG A O 1
ATOM 685 N N . HIS A 1 87 ? 14.102 -6 -16.031 1 97 87 HIS A N 1
ATOM 686 C CA . HIS A 1 87 ? 14.352 -5.062 -14.938 1 97 87 HIS A CA 1
ATOM 687 C C . HIS A 1 87 ? 15.305 -5.656 -13.906 1 97 87 HIS A C 1
ATOM 689 O O . HIS A 1 87 ? 15.484 -5.09 -12.828 1 97 87 HIS A O 1
ATOM 695 N N . ASN A 1 88 ? 15.844 -6.84 -14.164 1 96.38 88 ASN A N 1
ATOM 696 C CA . ASN A 1 88 ? 16.828 -7.531 -13.336 1 96.38 88 ASN A CA 1
ATOM 697 C C . ASN A 1 88 ? 16.266 -7.824 -11.945 1 96.38 88 ASN A C 1
ATOM 699 O O . ASN A 1 88 ? 16.953 -7.625 -10.945 1 96.38 88 ASN A O 1
ATOM 703 N N . LEU A 1 89 ? 15.07 -8.211 -11.93 1 97.69 89 LEU A N 1
ATOM 704 C CA . LEU A 1 89 ? 14.453 -8.57 -10.656 1 97.69 89 LEU A CA 1
ATOM 705 C C . LEU A 1 89 ? 14.812 -10 -10.258 1 97.69 89 LEU A C 1
ATOM 707 O O . LEU A 1 89 ? 14.984 -10.859 -11.117 1 97.69 89 LEU A O 1
ATOM 711 N N . ILE A 1 90 ? 14.992 -10.234 -8.992 1 98 90 ILE A N 1
ATOM 712 C CA . ILE A 1 90 ? 14.961 -11.586 -8.445 1 98 90 ILE A CA 1
ATOM 713 C C . ILE A 1 90 ? 13.516 -12.031 -8.234 1 98 90 ILE A C 1
ATOM 715 O O . ILE A 1 90 ? 12.812 -11.484 -7.383 1 98 90 ILE A O 1
ATOM 719 N N . TYR A 1 91 ? 13.109 -12.992 -9.039 1 98 91 TYR A N 1
ATOM 720 C CA . TYR A 1 91 ? 11.68 -13.258 -9.016 1 98 91 TYR A CA 1
ATOM 721 C C . TYR A 1 91 ? 11.398 -14.75 -9.148 1 98 91 TYR A C 1
ATOM 723 O O . TYR A 1 91 ? 12.266 -15.523 -9.562 1 98 91 TYR A O 1
ATOM 731 N N . GLN A 1 92 ? 10.211 -15.117 -8.742 1 97.81 92 GLN A N 1
ATOM 732 C CA . GLN A 1 92 ? 9.57 -16.391 -9.047 1 97.81 92 GLN A CA 1
ATOM 733 C C . GLN A 1 92 ? 8.117 -16.188 -9.461 1 97.81 92 GLN A C 1
ATOM 735 O O . GLN A 1 92 ? 7.512 -15.172 -9.148 1 97.81 92 GLN A O 1
ATOM 740 N N . PHE A 1 93 ? 7.699 -17.109 -10.211 1 97.44 93 PHE A N 1
ATOM 741 C CA . PHE A 1 93 ? 6.305 -17.125 -10.648 1 97.44 93 PHE A CA 1
ATOM 742 C C . PHE A 1 93 ? 5.539 -18.266 -9.992 1 97.44 93 PHE A C 1
ATOM 744 O O . PHE A 1 93 ? 5.988 -19.406 -10.008 1 97.44 93 PHE A O 1
ATOM 751 N N . LEU A 1 94 ? 4.434 -17.906 -9.367 1 97.12 94 LEU A N 1
ATOM 752 C CA . LEU A 1 94 ? 3.586 -18.891 -8.688 1 97.12 94 LEU A CA 1
ATOM 753 C C . LEU A 1 94 ? 2.162 -18.828 -9.234 1 97.12 94 LEU A C 1
ATOM 755 O O . LEU A 1 94 ? 1.504 -17.797 -9.172 1 97.12 94 LEU A O 1
ATOM 759 N N . TYR A 1 95 ? 1.738 -19.906 -9.719 1 95 95 TYR A N 1
ATOM 760 C CA . TYR A 1 95 ? 0.368 -20.062 -10.188 1 95 95 TYR A CA 1
ATOM 761 C C . TYR A 1 95 ? -0.359 -21.141 -9.375 1 95 95 TYR A C 1
ATOM 763 O O . TYR A 1 95 ? 0.206 -22.188 -9.078 1 95 95 TYR A O 1
ATOM 771 N N . GLU A 1 96 ? -1.61 -20.828 -9.055 1 93.88 96 GLU A N 1
ATOM 772 C CA . GLU A 1 96 ? -2.422 -21.797 -8.328 1 93.88 96 GLU A CA 1
ATOM 773 C C . GLU A 1 96 ? -3.891 -21.703 -8.734 1 93.88 96 GLU A C 1
ATOM 775 O O . GLU A 1 96 ? -4.406 -20.609 -8.961 1 93.88 96 GLU A O 1
ATOM 780 N N . SER A 1 97 ? -4.52 -22.828 -8.844 1 91.75 97 SER A N 1
ATOM 781 C CA . SER A 1 97 ? -5.977 -22.891 -8.836 1 91.75 97 SER A CA 1
ATOM 782 C C . SER A 1 97 ? -6.52 -22.953 -7.41 1 91.75 97 SER A C 1
ATOM 784 O O . SER A 1 97 ? -6.141 -23.828 -6.633 1 91.75 97 SER A O 1
ATOM 786 N N . VAL A 1 98 ? -7.375 -21.969 -7.023 1 94.12 98 VAL A N 1
ATOM 787 C CA . VAL A 1 98 ? -7.789 -21.844 -5.629 1 94.12 98 VAL A CA 1
ATOM 788 C C . VAL A 1 98 ? -9.297 -21.625 -5.555 1 94.12 98 VAL A C 1
ATOM 790 O O . VAL A 1 98 ? -9.93 -21.266 -6.551 1 94.12 98 VAL A O 1
ATOM 793 N N . GLU A 1 99 ? -9.859 -21.891 -4.395 1 92.81 99 GLU A N 1
ATOM 794 C CA . GLU A 1 99 ? -11.281 -21.641 -4.164 1 92.81 99 GLU A CA 1
ATOM 795 C C . GLU A 1 99 ? -11.562 -20.172 -3.916 1 92.81 99 GLU A C 1
ATOM 797 O O . GLU A 1 99 ? -12.57 -19.641 -4.379 1 92.81 99 GLU A O 1
ATOM 802 N N . HIS A 1 100 ? -10.68 -19.516 -3.207 1 95 100 HIS A N 1
ATOM 803 C CA . HIS A 1 100 ? -10.812 -18.109 -2.865 1 95 100 HIS A CA 1
ATOM 804 C C . HIS A 1 100 ? -9.492 -17.375 -3.072 1 95 100 HIS A C 1
ATOM 806 O O . HIS A 1 100 ? -8.547 -17.547 -2.297 1 95 100 HIS A O 1
ATOM 812 N N . ILE A 1 101 ? -9.508 -16.5 -4.012 1 95.56 101 ILE A N 1
ATOM 813 C CA . ILE A 1 101 ? -8.281 -15.844 -4.457 1 95.56 101 ILE A CA 1
ATOM 814 C C . ILE A 1 101 ? -7.715 -14.984 -3.326 1 95.56 101 ILE A C 1
ATOM 816 O O . ILE A 1 101 ? -6.527 -15.078 -3.01 1 95.56 101 ILE A O 1
ATOM 820 N N . GLY A 1 102 ? -8.547 -14.172 -2.674 1 96.94 102 GLY A N 1
ATOM 821 C CA . GLY A 1 102 ? -8.078 -13.344 -1.573 1 96.94 102 GLY A CA 1
ATOM 822 C C . GLY A 1 102 ? -7.422 -14.141 -0.463 1 96.94 102 GLY A C 1
ATOM 823 O O . GLY A 1 102 ? -6.336 -13.789 0.002 1 96.94 102 GLY A O 1
ATOM 824 N N . ALA A 1 103 ? -8.047 -15.211 -0.083 1 97.31 103 ALA A N 1
ATOM 825 C CA . ALA A 1 103 ? -7.523 -16.062 0.977 1 97.31 103 ALA A CA 1
ATOM 826 C C . ALA A 1 103 ? -6.203 -16.703 0.561 1 97.31 103 ALA A C 1
ATOM 828 O O . ALA A 1 103 ? -5.297 -16.875 1.381 1 97.31 103 ALA A O 1
ATOM 829 N N . SER A 1 104 ? -6.172 -17.078 -0.653 1 97.44 104 SER A N 1
ATOM 830 C CA . SER A 1 104 ? -4.949 -17.688 -1.166 1 97.44 104 SER A CA 1
ATOM 831 C C . SER A 1 104 ? -3.785 -16.703 -1.125 1 97.44 104 SER A C 1
ATOM 833 O O . SER A 1 104 ? -2.656 -17.078 -0.805 1 97.44 104 SER A O 1
ATOM 835 N N . ILE A 1 105 ? -4.039 -15.453 -1.446 1 98.19 105 ILE A N 1
ATOM 836 C CA . ILE A 1 105 ? -3.002 -14.43 -1.364 1 98.19 105 ILE A CA 1
ATOM 837 C C . ILE A 1 105 ? -2.484 -14.336 0.069 1 98.19 105 ILE A C 1
ATOM 839 O O . ILE A 1 105 ? -1.271 -14.344 0.299 1 98.19 105 ILE A O 1
ATOM 843 N N . ILE A 1 106 ? -3.381 -14.312 1.014 1 97.69 106 ILE A N 1
ATOM 844 C CA . ILE A 1 106 ? -3.004 -14.219 2.42 1 97.69 106 ILE A CA 1
ATOM 845 C C . ILE A 1 106 ? -2.162 -15.43 2.811 1 97.69 106 ILE A C 1
ATOM 847 O O . ILE A 1 106 ? -1.158 -15.297 3.514 1 97.69 106 ILE A O 1
ATOM 851 N N . GLN A 1 107 ? -2.549 -16.578 2.348 1 97.5 107 GLN A N 1
ATOM 852 C CA . GLN A 1 107 ? -1.809 -17.797 2.645 1 97.5 107 GLN A CA 1
ATOM 853 C C . GLN A 1 107 ? -0.383 -17.719 2.104 1 97.5 107 GLN A C 1
ATOM 855 O O . GLN A 1 107 ? 0.567 -18.094 2.791 1 97.5 107 GLN A O 1
ATOM 860 N N . GLN A 1 108 ? -0.238 -17.25 0.906 1 97.31 108 GLN A N 1
ATOM 861 C CA . GLN A 1 108 ? 1.087 -17.156 0.302 1 97.31 108 GLN A CA 1
ATOM 862 C C . GLN A 1 108 ? 1.94 -16.109 1.015 1 97.31 108 GLN A C 1
ATOM 864 O O . GLN A 1 108 ? 3.158 -16.266 1.123 1 97.31 108 GLN A O 1
ATOM 869 N N . VAL A 1 109 ? 1.321 -15.023 1.463 1 97 109 VAL A N 1
ATOM 870 C CA . VAL A 1 109 ? 2.008 -13.977 2.219 1 97 109 VAL A CA 1
ATOM 871 C C . VAL A 1 109 ? 2.65 -14.578 3.465 1 97 109 VAL A C 1
ATOM 873 O O . VAL A 1 109 ? 3.803 -14.281 3.783 1 97 109 VAL A O 1
ATOM 876 N N . GLU A 1 110 ? 1.962 -15.422 4.129 1 95.44 110 GLU A N 1
ATOM 877 C CA . GLU A 1 110 ? 2.477 -16.078 5.324 1 95.44 110 GLU A CA 1
ATOM 878 C C . GLU A 1 110 ? 3.566 -17.094 4.973 1 95.44 110 GLU A C 1
ATOM 880 O O . GLU A 1 110 ? 4.621 -17.125 5.609 1 95.44 110 GLU A O 1
ATOM 885 N N . LYS A 1 111 ? 3.314 -17.844 3.961 1 95.44 111 LYS A N 1
ATOM 88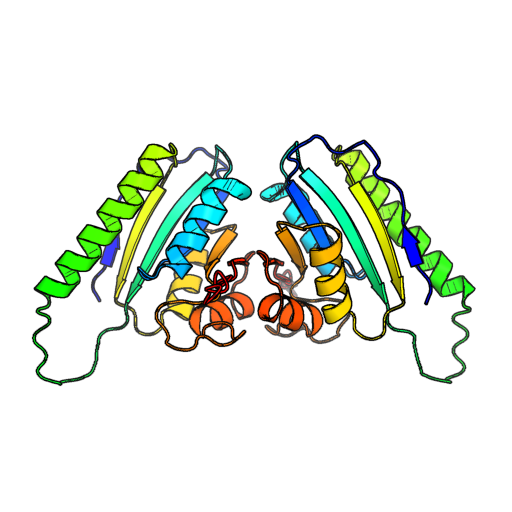6 C CA . LYS A 1 111 ? 4.234 -18.906 3.553 1 95.44 111 LYS A CA 1
ATOM 887 C C . LYS A 1 111 ? 5.586 -18.328 3.143 1 95.44 111 LYS A C 1
ATOM 889 O O . LYS A 1 111 ? 6.633 -18.891 3.475 1 95.44 111 LYS A O 1
ATOM 894 N N . TYR A 1 112 ? 5.586 -17.25 2.455 1 95.19 112 TYR A N 1
ATOM 895 C CA . TYR A 1 112 ? 6.816 -16.688 1.892 1 95.19 112 TYR A CA 1
ATOM 896 C C . TYR A 1 112 ? 7.312 -15.516 2.717 1 95.19 112 TYR A C 1
ATOM 898 O O . TYR A 1 112 ? 8.188 -14.766 2.277 1 95.19 112 TYR A O 1
ATOM 906 N N . GLU A 1 113 ? 6.68 -15.25 3.859 1 95.88 113 GLU A N 1
ATOM 907 C CA . GLU A 1 113 ? 7.055 -14.164 4.758 1 95.88 113 GLU A CA 1
ATOM 908 C C . GLU A 1 113 ? 7.129 -12.836 4.012 1 95.88 113 GLU A C 1
ATOM 910 O O . GLU A 1 113 ? 8.125 -12.109 4.121 1 95.88 113 GLU A O 1
ATOM 915 N N . VAL A 1 114 ? 6.117 -12.562 3.266 1 97.88 114 VAL A N 1
ATOM 916 C CA . VAL A 1 114 ? 6.031 -11.375 2.424 1 97.88 114 VAL A CA 1
ATOM 917 C C . VAL A 1 114 ? 5.973 -10.125 3.299 1 97.88 114 VAL A C 1
ATOM 919 O O . VAL A 1 114 ? 5.211 -10.078 4.266 1 97.88 114 VAL A O 1
ATOM 922 N N . ARG A 1 115 ? 6.766 -9.156 2.904 1 97.5 115 ARG A N 1
ATOM 923 C CA . ARG A 1 115 ? 6.824 -7.914 3.662 1 97.5 115 ARG A CA 1
ATOM 924 C C . ARG A 1 115 ? 5.961 -6.836 3.014 1 97.5 115 ARG A C 1
ATOM 926 O O . ARG A 1 115 ? 5.52 -5.898 3.686 1 97.5 115 ARG A O 1
ATOM 933 N N . LEU A 1 116 ? 5.703 -7.066 1.755 1 98.69 116 LEU A N 1
ATOM 934 C CA . LEU A 1 116 ? 4.914 -6.094 1.005 1 98.69 116 LEU A CA 1
ATOM 935 C C . LEU A 1 116 ? 4.082 -6.781 -0.071 1 98.69 116 LEU A C 1
ATOM 937 O O . LEU A 1 116 ? 4.617 -7.543 -0.883 1 98.69 116 LEU A O 1
ATOM 941 N N . ILE A 1 117 ? 2.797 -6.566 -0.032 1 98.88 117 ILE A N 1
ATOM 942 C CA . ILE A 1 117 ? 1.899 -6.98 -1.105 1 98.88 117 ILE A CA 1
ATOM 943 C C . ILE A 1 117 ? 1.63 -5.801 -2.037 1 98.88 117 ILE A C 1
ATOM 945 O O . ILE A 1 117 ? 1.355 -4.688 -1.577 1 98.88 117 ILE A O 1
ATOM 949 N N . VAL A 1 118 ? 1.747 -6 -3.303 1 98.88 118 VAL A N 1
ATOM 950 C CA . VAL A 1 118 ? 1.344 -5.023 -4.312 1 98.88 118 VAL A CA 1
ATOM 951 C C . VAL A 1 118 ? 0.186 -5.582 -5.137 1 98.88 118 VAL A C 1
ATOM 953 O O . VAL A 1 118 ? 0.291 -6.672 -5.707 1 98.88 118 VAL A O 1
ATOM 956 N N . ILE A 1 119 ? -0.918 -4.84 -5.227 1 98.44 119 ILE A N 1
ATOM 957 C CA . ILE A 1 119 ? -2.133 -5.336 -5.867 1 98.44 119 ILE A CA 1
ATOM 958 C C . ILE A 1 119 ? -2.891 -4.172 -6.504 1 98.44 119 ILE A C 1
ATOM 960 O O . ILE A 1 119 ? -2.867 -3.053 -5.988 1 98.44 119 ILE A O 1
ATOM 964 N N . GLY A 1 120 ? -3.455 -4.445 -7.621 1 96.62 120 GLY A N 1
ATOM 965 C CA . GLY A 1 120 ? -4.332 -3.445 -8.211 1 96.62 120 GLY A CA 1
ATOM 966 C C . GLY A 1 120 ? -5.652 -3.301 -7.477 1 96.62 120 GLY A C 1
ATOM 967 O O . GLY A 1 120 ? -6.172 -4.273 -6.926 1 96.62 120 GLY A O 1
ATOM 968 N N . SER A 1 121 ? -6.199 -2.148 -7.543 1 94.12 121 SER A N 1
ATOM 969 C CA . SER A 1 121 ? -7.5 -1.923 -6.922 1 94.12 121 SER A CA 1
ATOM 970 C C . SER A 1 121 ? -8.609 -2.635 -7.691 1 94.12 121 SER A C 1
ATOM 972 O O . SER A 1 121 ? -9.648 -2.967 -7.125 1 94.12 121 SER A O 1
ATOM 974 N N . ARG A 1 122 ? -8.273 -2.818 -9 1 89.25 122 ARG A N 1
ATOM 975 C CA . ARG A 1 122 ? -9.219 -3.508 -9.875 1 89.25 122 ARG A CA 1
ATOM 976 C C . ARG A 1 122 ? -8.555 -4.668 -10.602 1 89.25 122 ARG A C 1
ATOM 978 O O . ARG A 1 122 ? -7.328 -4.809 -10.562 1 89.25 122 ARG A O 1
ATOM 985 N N . GLY A 1 123 ? -9.414 -5.445 -11.18 1 85.06 123 GLY A N 1
ATOM 986 C CA . GLY A 1 123 ? -8.992 -6.602 -11.953 1 85.06 123 GLY A CA 1
ATOM 987 C C . GLY A 1 123 ? -9.883 -6.875 -13.148 1 85.06 123 GLY A C 1
ATOM 988 O O . GLY A 1 123 ? -10.242 -5.957 -13.891 1 85.06 123 GLY A O 1
ATOM 989 N N . LEU A 1 124 ? -10.109 -8.07 -13.281 1 76.38 124 LEU A N 1
ATOM 990 C CA . LEU A 1 124 ? -10.867 -8.508 -14.453 1 76.38 124 LEU A CA 1
ATOM 991 C C . LEU A 1 124 ? -12.352 -8.227 -14.273 1 76.38 124 LEU A C 1
ATOM 993 O O . LEU A 1 124 ? -13.125 -8.312 -15.234 1 76.38 124 LEU A O 1
ATOM 997 N N . GLY A 1 125 ? -12.688 -7.801 -13.109 1 73.62 125 GLY A N 1
ATOM 998 C CA . GLY A 1 125 ? -14.102 -7.535 -12.883 1 73.62 125 GLY A CA 1
ATOM 999 C C . GLY A 1 125 ? -14.602 -6.309 -13.617 1 73.62 125 GLY A C 1
ATOM 1000 O O . GLY A 1 125 ? -13.812 -5.469 -14.047 1 73.62 125 GLY A O 1
ATOM 1001 N N . ALA A 1 126 ? -15.773 -6.324 -14.062 1 62.22 126 ALA A N 1
ATOM 1002 C CA . ALA A 1 126 ? -16.438 -5.301 -14.875 1 62.22 126 ALA A CA 1
ATOM 1003 C C . ALA A 1 126 ? -16.734 -4.059 -14.047 1 62.22 126 ALA A C 1
ATOM 1005 O O . ALA A 1 126 ? -17.234 -3.055 -14.57 1 62.22 126 ALA A O 1
ATOM 1006 N N . ILE A 1 127 ? -16.406 -4.191 -13 1 60.56 127 ILE A N 1
ATOM 1007 C CA . ILE A 1 127 ? -16.875 -3.061 -12.203 1 60.56 127 ILE A CA 1
ATOM 1008 C C . ILE A 1 127 ? -15.875 -1.907 -12.312 1 60.56 127 ILE A C 1
ATOM 1010 O O . ILE A 1 127 ? -14.703 -2.055 -11.961 1 60.56 127 ILE A O 1
ATOM 1014 N N . LYS A 1 128 ? -16.25 -1.074 -13.266 1 58.44 128 LYS A N 1
ATOM 1015 C CA . LYS A 1 128 ? -15.414 0.06 -13.633 1 58.44 128 LYS A CA 1
ATOM 1016 C C . LYS A 1 128 ? -15.367 1.097 -12.516 1 58.44 128 LYS A C 1
ATOM 1018 O O . LYS A 1 128 ? -14.43 1.896 -12.438 1 58.44 128 LYS A O 1
ATOM 1023 N N . ARG A 1 129 ? -16.547 1.097 -11.766 1 56.88 129 ARG A N 1
ATOM 1024 C CA . ARG A 1 129 ? -16.547 2.311 -10.953 1 56.88 129 ARG A CA 1
ATOM 1025 C C . ARG A 1 129 ? -15.531 2.211 -9.82 1 56.88 129 ARG A C 1
ATOM 1027 O O . ARG A 1 129 ? -14.922 1.157 -9.617 1 56.88 129 ARG A O 1
ATOM 1034 N N . THR A 1 130 ? -15.266 3.592 -9.117 1 58.66 130 THR A N 1
ATOM 1035 C CA . THR A 1 130 ? -14.453 4.074 -8 1 58.66 130 THR A CA 1
ATOM 1036 C C . THR A 1 130 ? -14.445 3.055 -6.863 1 58.66 130 THR A C 1
ATOM 1038 O O . THR A 1 130 ? -14 3.357 -5.754 1 58.66 130 THR A O 1
ATOM 1041 N N . ILE A 1 131 ? -14.742 1.727 -7.477 1 74.75 131 ILE A N 1
ATOM 1042 C CA . ILE A 1 131 ? -14.898 0.744 -6.406 1 74.75 131 ILE A CA 1
ATOM 1043 C C . ILE A 1 131 ? -13.695 -0.2 -6.398 1 74.75 131 ILE A C 1
ATOM 1045 O O . ILE A 1 131 ? -13.156 -0.539 -7.453 1 74.75 131 ILE A O 1
ATOM 1049 N N . MET A 1 132 ? -13.234 -0.436 -5.27 1 87.38 132 MET A N 1
ATOM 1050 C CA . MET A 1 132 ? -12.18 -1.426 -5.09 1 87.38 132 MET A CA 1
ATOM 1051 C C . MET A 1 132 ? -1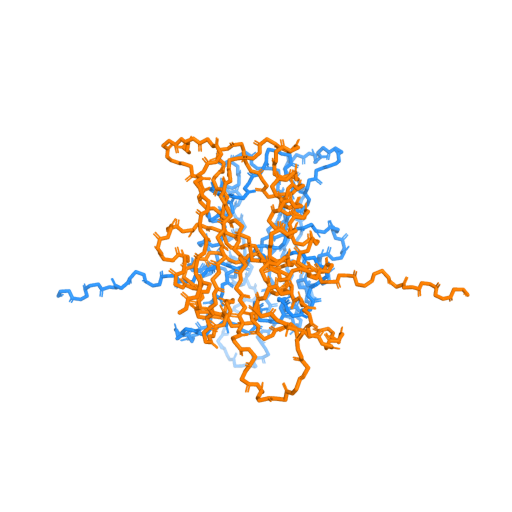2.695 -2.834 -5.359 1 87.38 132 MET A C 1
ATOM 1053 O O . MET A 1 132 ? -13.805 -3.182 -4.949 1 87.38 132 MET A O 1
ATOM 1057 N N . GLY A 1 133 ? -11.953 -3.59 -6.133 1 90.94 133 GLY A N 1
ATOM 1058 C CA . GLY A 1 133 ? -12.289 -4.98 -6.406 1 90.94 133 GLY A CA 1
ATOM 1059 C C . GLY A 1 133 ? -12.398 -5.824 -5.152 1 90.94 133 GLY A C 1
ATOM 1060 O O . GLY A 1 133 ? -11.812 -5.496 -4.121 1 90.94 133 GLY A O 1
ATOM 1061 N N . SER A 1 134 ? -13.055 -6.906 -5.281 1 91.38 134 SER A N 1
ATOM 1062 C CA . SER A 1 134 ? -13.352 -7.773 -4.148 1 91.38 134 SER A CA 1
ATOM 1063 C C . SER A 1 134 ? -12.086 -8.422 -3.6 1 91.38 134 SER A C 1
ATOM 1065 O O . SER A 1 134 ? -11.93 -8.562 -2.385 1 91.38 134 SER A O 1
ATOM 1067 N N . VAL A 1 135 ? -11.164 -8.797 -4.438 1 94.19 135 VAL A N 1
ATOM 1068 C CA . VAL A 1 135 ? -9.938 -9.461 -3.998 1 94.19 135 VAL A CA 1
ATOM 1069 C C . VAL A 1 135 ? -9.055 -8.461 -3.26 1 94.19 135 VAL A C 1
ATOM 1071 O O . VAL A 1 135 ? -8.594 -8.727 -2.146 1 94.19 135 VAL A O 1
ATOM 1074 N N . SER A 1 136 ? -8.797 -7.293 -3.859 1 96.06 136 SER A N 1
ATOM 1075 C CA . SER A 1 136 ? -7.98 -6.277 -3.201 1 96.06 136 SER A CA 1
ATOM 1076 C C . SER A 1 136 ? -8.609 -5.832 -1.886 1 96.06 136 SER A C 1
ATOM 1078 O O . SER A 1 136 ? -7.906 -5.621 -0.896 1 96.06 136 SER A O 1
ATOM 1080 N N . ASP A 1 137 ? -9.883 -5.691 -1.914 1 94.12 137 ASP A N 1
ATOM 1081 C CA . ASP A 1 137 ? -10.594 -5.332 -0.691 1 94.12 137 ASP A CA 1
ATOM 1082 C C . ASP A 1 137 ? -10.375 -6.379 0.4 1 94.12 137 ASP A C 1
ATOM 1084 O O . ASP A 1 137 ? -10.062 -6.035 1.544 1 94.12 137 ASP A O 1
ATOM 1088 N N . TYR A 1 138 ? -10.531 -7.602 0.048 1 94.81 138 TYR A N 1
ATOM 1089 C CA . TYR A 1 138 ? -10.297 -8.688 0.991 1 94.81 138 TYR A CA 1
ATOM 1090 C C . TYR A 1 138 ? -8.867 -8.648 1.522 1 94.81 138 TYR A C 1
ATOM 1092 O O . TYR A 1 138 ? -8.648 -8.758 2.73 1 94.81 138 TYR A O 1
ATOM 1100 N N . VAL A 1 139 ? -7.934 -8.477 0.71 1 96.75 139 VAL A N 1
ATOM 1101 C CA . VAL A 1 139 ? -6.52 -8.531 1.066 1 96.75 139 VAL A CA 1
ATOM 1102 C C . VAL A 1 139 ? -6.18 -7.391 2.02 1 96.75 139 VAL A C 1
ATOM 1104 O O . VAL A 1 139 ? -5.531 -7.602 3.047 1 96.75 139 VAL A O 1
ATOM 1107 N N . VAL A 1 140 ? -6.637 -6.203 1.724 1 95.81 140 VAL A N 1
ATOM 1108 C CA . VAL A 1 140 ? -6.301 -5.055 2.559 1 95.81 140 VAL A CA 1
ATOM 1109 C C . VAL A 1 140 ? -6.898 -5.238 3.953 1 95.81 140 VAL A C 1
ATOM 1111 O O . VAL A 1 140 ? -6.316 -4.797 4.945 1 95.81 140 VAL A O 1
ATOM 1114 N N . HIS A 1 141 ? -7.902 -5.945 4.066 1 93.62 141 HIS A N 1
ATOM 1115 C CA . HIS A 1 141 ? -8.602 -6.09 5.34 1 93.62 141 HIS A CA 1
ATOM 1116 C C . HIS A 1 141 ? -8.062 -7.281 6.125 1 93.62 141 HIS A C 1
ATOM 1118 O O . HIS A 1 141 ? -8.289 -7.387 7.332 1 93.62 141 HIS A O 1
ATOM 1124 N N . HIS A 1 142 ? -7.344 -8.141 5.461 1 94.06 142 HIS A N 1
ATOM 1125 C CA . HIS A 1 142 ? -7.035 -9.391 6.145 1 94.06 142 HIS A CA 1
ATOM 1126 C C . HIS A 1 142 ? -5.531 -9.625 6.223 1 94.06 142 HIS A C 1
ATOM 1128 O O . HIS A 1 142 ? -5.07 -10.477 6.98 1 94.06 142 HIS A O 1
ATOM 1134 N N . ALA A 1 143 ? -4.824 -8.906 5.434 1 94.62 143 ALA A N 1
ATOM 1135 C CA . ALA A 1 143 ? -3.385 -9.141 5.406 1 94.62 143 ALA A CA 1
ATOM 1136 C C . ALA A 1 143 ? -2.736 -8.703 6.719 1 94.62 143 ALA A C 1
ATOM 1138 O O . ALA A 1 143 ? -3.111 -7.676 7.293 1 94.62 143 ALA A O 1
ATOM 1139 N N . ASN A 1 144 ? -1.737 -9.406 7.145 1 92.62 144 ASN A N 1
ATOM 1140 C CA . ASN A 1 144 ? -0.97 -9.047 8.336 1 92.62 144 ASN A CA 1
ATOM 1141 C C . ASN A 1 144 ? 0.329 -8.336 7.969 1 92.62 144 ASN A C 1
ATOM 1143 O O . ASN A 1 144 ? 1.232 -8.219 8.797 1 92.62 144 ASN A O 1
ATOM 1147 N N . THR A 1 145 ? 0.446 -7.996 6.746 1 96.06 145 THR A N 1
ATOM 1148 C CA . THR A 1 145 ? 1.581 -7.223 6.258 1 96.06 145 THR A CA 1
ATOM 1149 C C . THR A 1 145 ? 1.105 -6.02 5.449 1 96.06 145 THR A C 1
ATOM 1151 O O . THR A 1 145 ? -0.089 -5.879 5.18 1 96.06 145 THR A O 1
ATOM 1154 N N . ALA A 1 146 ? 2.018 -5.152 5.066 1 98.06 146 ALA A N 1
ATOM 1155 C CA . ALA A 1 146 ? 1.664 -3.941 4.328 1 98.06 146 ALA A CA 1
ATOM 1156 C C . ALA A 1 146 ? 1.128 -4.285 2.941 1 98.06 146 ALA A C 1
ATOM 1158 O O . ALA A 1 146 ? 1.645 -5.184 2.273 1 98.06 146 ALA A O 1
ATOM 1159 N N . VAL A 1 147 ? 0.072 -3.602 2.553 1 98.56 147 VAL A N 1
ATOM 1160 C CA . VAL A 1 147 ? -0.545 -3.783 1.242 1 98.56 147 VAL A CA 1
ATOM 1161 C C . VAL A 1 147 ? -0.522 -2.463 0.473 1 98.56 147 VAL A C 1
ATOM 1163 O O . VAL A 1 147 ? -1.077 -1.462 0.93 1 98.56 147 VAL A O 1
ATOM 1166 N N . CYS A 1 148 ? 0.141 -2.488 -0.615 1 98.81 148 CYS A N 1
ATOM 1167 C CA . CYS A 1 148 ? 0.103 -1.349 -1.524 1 98.81 148 CYS A CA 1
ATOM 1168 C C . CYS A 1 148 ? -0.943 -1.554 -2.613 1 98.81 148 CYS A C 1
ATOM 1170 O O . CYS A 1 148 ? -0.792 -2.426 -3.469 1 98.81 148 CYS A O 1
ATOM 1172 N N . VAL A 1 149 ? -1.986 -0.795 -2.555 1 98.19 149 VAL A N 1
ATOM 1173 C CA . VAL A 1 149 ? -3.066 -0.842 -3.535 1 98.19 149 VAL A CA 1
ATOM 1174 C C . VAL A 1 149 ? -2.838 0.224 -4.605 1 98.19 149 VAL A C 1
ATOM 1176 O O . VAL A 1 149 ? -2.756 1.415 -4.297 1 98.19 149 VAL A O 1
ATOM 1179 N N . VAL A 1 150 ? -2.76 -0.215 -5.836 1 97.38 150 VAL A N 1
ATOM 1180 C CA . VAL A 1 150 ? -2.516 0.681 -6.961 1 97.38 150 VAL A CA 1
ATOM 1181 C C . VAL A 1 150 ? -3.82 0.938 -7.711 1 97.38 150 VAL A C 1
ATOM 1183 O O . VAL A 1 150 ? -4.457 0.001 -8.203 1 97.38 150 VAL A O 1
ATOM 1186 N N . PRO A 1 151 ? -4.215 2.17 -7.781 1 93.06 151 PRO A N 1
ATOM 1187 C CA . PRO A 1 151 ? -5.504 2.469 -8.406 1 93.06 151 PRO A CA 1
ATOM 1188 C C . PRO A 1 151 ? -5.48 2.299 -9.922 1 93.06 151 PRO A C 1
ATOM 1190 O O . PRO A 1 151 ? -4.41 2.332 -10.531 1 93.06 151 PRO A O 1
ATOM 1193 N N . SER A 1 152 ? -6.727 1.992 -10.453 1 79.94 152 SER A N 1
ATOM 1194 C CA . SER A 1 152 ? -6.926 1.902 -11.891 1 79.94 152 SER A CA 1
ATOM 1195 C C . SER A 1 152 ? -7.176 3.277 -12.508 1 79.94 152 SER A C 1
ATOM 1197 O O . SER A 1 152 ? -8.18 3.924 -12.195 1 79.94 152 SER A O 1
ATOM 1199 N N . ILE A 1 153 ? -6.285 4.168 -12.523 1 66.44 153 ILE A N 1
ATOM 1200 C CA . ILE A 1 153 ? -6.594 5.5 -13.039 1 66.44 153 ILE A CA 1
ATOM 1201 C C . ILE A 1 153 ? -6.969 5.41 -14.516 1 66.44 153 ILE A C 1
ATOM 1203 O O . ILE A 1 153 ? -6.219 4.852 -15.32 1 66.44 153 ILE A O 1
ATOM 1207 N N . ASP A 1 154 ? -8.352 5.246 -14.758 1 56.09 154 ASP A N 1
ATOM 1208 C CA . ASP A 1 154 ? -8.82 5.25 -16.141 1 56.09 154 ASP A CA 1
ATOM 1209 C C . ASP A 1 154 ? -8.344 6.5 -16.875 1 56.09 154 ASP A C 1
ATOM 1211 O O . ASP A 1 154 ? -8.352 7.598 -16.312 1 56.09 154 ASP A O 1
ATOM 1215 N N . GLU A 1 155 ? -7.34 6.375 -17.656 1 49 155 GLU A N 1
ATOM 1216 C CA . GLU A 1 155 ? -7.145 7.504 -18.562 1 49 155 GLU A CA 1
ATOM 1217 C C . GLU A 1 155 ? -8.477 8 -19.109 1 49 155 GLU A C 1
ATOM 1219 O O . GLU A 1 155 ? -9.312 7.207 -19.531 1 49 155 GLU A O 1
ATOM 1224 N N . VAL A 1 156 ? -9.133 8.953 -18.422 1 44.34 156 VAL A N 1
ATOM 1225 C CA . VAL A 1 156 ? -10.289 9.555 -19.078 1 44.34 156 VAL A CA 1
ATOM 1226 C C . VAL A 1 156 ? -10.102 9.508 -20.594 1 44.34 156 VAL A C 1
ATOM 1228 O O . VAL A 1 156 ? -9.133 10.055 -21.125 1 44.34 156 VAL A O 1
ATOM 1231 N N . GLU A 1 157 ? -10.5 8.484 -21.203 1 43.97 157 GLU A N 1
ATOM 1232 C CA . GLU A 1 157 ? -10.672 8.703 -22.625 1 43.97 157 GLU A CA 1
ATOM 1233 C C . GLU A 1 157 ? -11.289 10.07 -22.906 1 43.97 157 GLU A C 1
ATOM 1235 O O . GLU A 1 157 ? -12.391 10.367 -22.453 1 43.97 157 GLU A O 1
ATOM 1240 N N . CYS A 1 158 ? -10.523 11.102 -22.969 1 34.59 158 CYS A N 1
ATOM 1241 C CA . CYS A 1 158 ? -11.023 12.312 -23.609 1 34.59 158 CYS A CA 1
ATOM 1242 C C . CYS A 1 158 ? -11.797 11.984 -24.875 1 34.59 158 CYS A C 1
ATOM 1244 O O . CYS A 1 158 ? -11.227 11.469 -25.844 1 34.59 158 CYS A O 1
ATOM 1246 N N . THR A 1 159 ? -12.906 11.328 -24.734 1 34.31 159 THR A N 1
ATOM 1247 C CA . THR A 1 159 ? -13.742 11.391 -25.938 1 34.31 159 THR A CA 1
ATOM 1248 C C . THR A 1 159 ? -13.797 12.82 -26.484 1 34.31 159 THR A C 1
ATOM 1250 O O . THR A 1 159 ? -14.383 13.703 -25.859 1 34.31 159 THR A O 1
ATOM 1253 N N . SER A 1 160 ? -12.727 13.289 -27.156 1 27.2 160 SER A N 1
ATOM 1254 C CA . SER A 1 160 ? -13.102 14.172 -28.25 1 27.2 160 SER A CA 1
ATOM 1255 C C . SER A 1 160 ? -14.016 13.453 -29.25 1 27.2 160 SER A C 1
ATOM 1257 O O . SER A 1 160 ? -13.828 12.273 -29.531 1 27.2 160 SER A O 1
ATOM 1259 N N . MET B 1 1 ? -10.234 27.453 10.062 1 65.69 1 MET B N 1
ATOM 1260 C CA . MET B 1 1 ? -9.539 26.156 10 1 65.69 1 MET B CA 1
ATOM 1261 C C . MET B 1 1 ? -8.039 26.344 10.164 1 65.69 1 MET B C 1
ATOM 1263 O O . MET B 1 1 ? -7.426 27.156 9.477 1 65.69 1 MET B O 1
ATOM 1267 N N . SER B 1 2 ? -7.539 25.828 11.266 1 78.81 2 SER B N 1
ATOM 1268 C CA . SER B 1 2 ? -6.125 26.016 11.586 1 78.81 2 SER B CA 1
ATOM 1269 C C . SER B 1 2 ? -5.242 25.172 10.656 1 78.81 2 SER B C 1
ATOM 1271 O O . SER B 1 2 ? -5.613 24.062 10.266 1 78.81 2 SER B O 1
ATOM 1273 N N . ARG B 1 3 ? -4.254 25.828 10.117 1 82.25 3 ARG B N 1
ATOM 1274 C CA . ARG B 1 3 ? -3.295 25.156 9.242 1 82.25 3 ARG B CA 1
ATOM 1275 C C . ARG B 1 3 ? -1.865 25.547 9.602 1 82.25 3 ARG B C 1
ATOM 1277 O O . ARG B 1 3 ? -1.591 26.703 9.914 1 82.25 3 ARG B O 1
ATOM 1284 N N . ARG B 1 4 ? -1.084 24.562 9.75 1 82.38 4 ARG B N 1
ATOM 1285 C CA . ARG B 1 4 ? 0.35 24.766 9.93 1 82.38 4 ARG B CA 1
ATOM 1286 C C . ARG B 1 4 ? 1.147 23.953 8.922 1 82.38 4 ARG B C 1
ATOM 1288 O O . ARG B 1 4 ? 0.903 22.766 8.75 1 82.38 4 ARG B O 1
ATOM 1295 N N . LEU B 1 5 ? 2.029 24.656 8.211 1 85.62 5 LEU B N 1
ATOM 1296 C CA . LEU B 1 5 ? 2.889 24 7.23 1 85.62 5 LEU B CA 1
ATOM 1297 C C . LEU B 1 5 ? 4.352 24.375 7.453 1 85.62 5 LEU B C 1
ATOM 1299 O O . LEU B 1 5 ? 4.695 25.562 7.496 1 85.62 5 LEU B O 1
ATOM 1303 N N . SER B 1 6 ? 5.02 23.406 7.656 1 86 6 SER B N 1
ATOM 1304 C CA . SER B 1 6 ? 6.457 23.656 7.688 1 86 6 SER B CA 1
ATOM 1305 C C . SER B 1 6 ? 7.055 23.641 6.285 1 86 6 SER B C 1
ATOM 1307 O O . SER B 1 6 ? 6.449 23.109 5.352 1 86 6 SER B O 1
ATOM 1309 N N . THR B 1 7 ? 8.133 24.297 6.004 1 87.44 7 THR B N 1
ATOM 1310 C CA . THR B 1 7 ? 8.852 24.156 4.746 1 87.44 7 THR B CA 1
ATOM 1311 C C . THR B 1 7 ? 9.633 22.844 4.727 1 87.44 7 THR B C 1
ATOM 1313 O O . THR B 1 7 ? 9.836 22.219 5.77 1 87.44 7 THR B O 1
ATOM 1316 N N . PHE B 1 8 ? 9.938 22.453 3.482 1 94.88 8 PHE B N 1
ATOM 1317 C CA . PHE B 1 8 ? 10.75 21.25 3.377 1 94.88 8 PHE B CA 1
ATOM 1318 C C . PHE B 1 8 ? 12.102 21.453 4.051 1 94.88 8 PHE B C 1
ATOM 1320 O O . PHE B 1 8 ? 12.695 22.516 3.955 1 94.88 8 PHE B O 1
ATOM 1327 N N . SER B 1 9 ? 12.578 20.438 4.73 1 93.62 9 SER B N 1
ATOM 1328 C CA . SER B 1 9 ? 13.867 20.5 5.406 1 93.62 9 SER B CA 1
ATOM 1329 C C . SER B 1 9 ? 14.992 20.797 4.426 1 93.62 9 SER B C 1
ATOM 1331 O O . SER B 1 9 ? 15.992 21.422 4.789 1 93.62 9 SER B O 1
ATOM 1333 N N . LYS B 1 10 ? 14.867 20.203 3.252 1 93.75 10 LYS B N 1
ATOM 1334 C CA . LYS B 1 10 ? 15.734 20.453 2.104 1 93.75 10 LYS B CA 1
ATOM 1335 C C . LYS B 1 10 ? 14.93 20.547 0.812 1 93.75 10 LYS B C 1
ATOM 1337 O O . LYS B 1 10 ? 13.828 19.984 0.719 1 93.75 10 LYS B O 1
ATOM 1342 N N . VAL B 1 11 ? 15.422 21.25 -0.05 1 93.62 11 VAL B N 1
ATOM 1343 C CA . VAL B 1 11 ? 14.742 21.359 -1.337 1 93.62 11 VAL B CA 1
ATOM 1344 C C . VAL B 1 11 ? 14.672 19.984 -2.006 1 93.62 11 VAL B C 1
ATOM 1346 O O . VAL B 1 11 ? 15.703 19.344 -2.219 1 93.62 11 VAL B O 1
ATOM 1349 N N . PRO B 1 12 ? 13.539 19.562 -2.268 1 95.38 12 PRO B N 1
ATOM 1350 C CA . PRO B 1 12 ? 13.43 18.266 -2.955 1 95.38 12 PRO B CA 1
ATOM 1351 C C . PRO B 1 12 ? 14.047 18.281 -4.348 1 95.38 12 PRO B C 1
ATOM 1353 O O . PRO B 1 12 ? 13.867 19.25 -5.098 1 95.38 12 PRO B O 1
ATOM 1356 N N . PRO B 1 13 ? 14.789 17.328 -4.672 1 94.12 13 PRO B N 1
ATOM 1357 C CA . PRO B 1 13 ? 15.359 17.266 -6.016 1 94.12 13 PRO B CA 1
ATOM 1358 C C . PRO B 1 13 ? 14.305 17.109 -7.105 1 94.12 13 PRO B C 1
ATOM 1360 O O . PRO B 1 13 ? 13.195 16.641 -6.832 1 94.12 13 PRO B O 1
ATOM 1363 N N . ILE B 1 14 ? 14.727 17.5 -8.289 1 92.5 14 ILE B N 1
ATOM 1364 C CA . ILE B 1 14 ? 13.82 17.359 -9.422 1 92.5 14 ILE B CA 1
ATOM 1365 C C . ILE B 1 14 ? 13.531 15.883 -9.672 1 92.5 14 ILE B C 1
ATOM 1367 O O . ILE B 1 14 ? 14.445 15.055 -9.688 1 92.5 14 ILE B O 1
ATOM 1371 N N . GLY B 1 15 ? 12.312 15.547 -9.758 1 92.62 15 GLY B N 1
ATOM 1372 C CA . GLY B 1 15 ? 11.945 14.172 -10.039 1 92.62 15 GLY B CA 1
ATOM 1373 C C . GLY B 1 15 ? 11.766 13.328 -8.789 1 92.62 15 GLY B C 1
ATOM 1374 O O . GLY B 1 15 ? 11.641 12.109 -8.867 1 92.62 15 GLY B O 1
ATOM 1375 N N . SER B 1 16 ? 11.812 13.992 -7.617 1 95.75 16 SER B N 1
ATOM 1376 C CA . SER B 1 16 ? 11.617 13.273 -6.359 1 95.75 16 SER B CA 1
ATOM 1377 C C . SER B 1 16 ? 10.25 12.602 -6.312 1 95.75 16 SER B C 1
ATOM 1379 O O . SER B 1 16 ? 9.281 13.117 -6.867 1 95.75 16 SER B O 1
ATOM 1381 N N . ARG B 1 17 ? 10.234 11.469 -5.77 1 97.44 17 ARG B N 1
ATOM 1382 C CA . ARG B 1 17 ? 8.953 10.828 -5.484 1 97.44 17 ARG B CA 1
ATOM 1383 C C . ARG B 1 17 ? 8.281 11.469 -4.277 1 97.44 17 ARG B C 1
ATOM 1385 O O . ARG B 1 17 ? 8.836 11.469 -3.178 1 97.44 17 ARG B O 1
ATOM 1392 N N . SER B 1 18 ? 7.121 12.031 -4.473 1 98.31 18 SER B N 1
ATOM 1393 C CA . SER B 1 18 ? 6.355 12.648 -3.396 1 98.31 18 SER B CA 1
ATOM 1394 C C . SER B 1 18 ? 5.566 11.609 -2.607 1 98.31 18 SER B C 1
ATOM 1396 O O . SER B 1 18 ? 4.715 10.914 -3.166 1 98.31 18 SER B O 1
ATOM 1398 N N . VAL B 1 19 ? 5.84 11.531 -1.306 1 98.75 19 VAL B N 1
ATOM 1399 C CA . VAL B 1 19 ? 5.203 10.562 -0.418 1 98.75 19 VAL B CA 1
ATOM 1400 C C . VAL B 1 19 ? 4.445 11.289 0.688 1 98.75 19 VAL B C 1
ATOM 1402 O O . VAL B 1 19 ? 4.945 12.266 1.255 1 98.75 19 VAL B O 1
ATOM 1405 N N . LEU B 1 20 ? 3.232 10.883 0.958 1 98.88 20 LEU B N 1
ATOM 1406 C CA . LEU B 1 20 ? 2.463 11.414 2.076 1 98.88 20 LEU B CA 1
ATOM 1407 C C . LEU B 1 20 ? 2.221 10.336 3.131 1 98.88 20 LEU B C 1
ATOM 1409 O O . LEU B 1 20 ? 1.707 9.258 2.816 1 98.88 20 LEU B O 1
ATOM 1413 N N . ILE B 1 21 ? 2.676 10.578 4.27 1 98.88 21 ILE B N 1
ATOM 1414 C CA . ILE B 1 21 ? 2.428 9.695 5.398 1 98.88 21 ILE B CA 1
ATOM 1415 C C . ILE B 1 21 ? 1.396 10.328 6.332 1 98.88 21 ILE B C 1
ATOM 1417 O O . ILE B 1 21 ? 1.647 11.375 6.926 1 98.88 21 ILE B O 1
ATOM 1421 N N . ALA B 1 22 ? 0.245 9.703 6.469 1 98.5 22 ALA B N 1
ATOM 1422 C CA . ALA B 1 22 ? -0.816 10.195 7.344 1 98.5 22 ALA B CA 1
ATOM 1423 C C . ALA B 1 22 ? -0.61 9.719 8.773 1 98.5 22 ALA B C 1
ATOM 1425 O O . ALA B 1 22 ? -0.511 8.516 9.031 1 98.5 22 ALA B O 1
ATOM 1426 N N . ILE B 1 23 ? -0.57 10.672 9.695 1 97.12 23 ILE B N 1
ATOM 1427 C CA . ILE B 1 23 ? -0.358 10.312 11.094 1 97.12 23 ILE B CA 1
ATOM 1428 C C . ILE B 1 23 ? -1.471 10.906 11.953 1 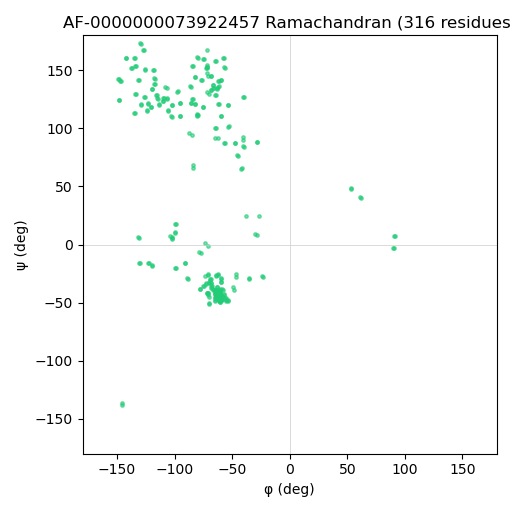97.12 23 ILE B C 1
ATOM 1430 O O . ILE B 1 23 ? -2.014 11.969 11.633 1 97.12 23 ILE B O 1
ATOM 1434 N N . ASP B 1 24 ? -1.789 10.227 13.047 1 93.44 24 ASP B N 1
ATOM 1435 C CA . ASP B 1 24 ? -2.818 10.734 13.945 1 93.44 24 ASP B CA 1
ATOM 1436 C C . ASP B 1 24 ? -2.336 10.719 15.398 1 93.44 24 ASP B C 1
ATOM 1438 O O . ASP B 1 24 ? -3.121 10.938 16.328 1 93.44 24 ASP B O 1
ATOM 1442 N N . GLY B 1 25 ? -1.024 10.367 15.578 1 92.88 25 GLY B N 1
ATOM 1443 C CA . GLY B 1 25 ? -0.434 10.336 16.906 1 92.88 25 GLY B CA 1
ATOM 1444 C C . GLY B 1 25 ? -0.565 8.984 17.578 1 92.88 25 GLY B C 1
ATOM 1445 O O . GLY B 1 25 ? -0.073 8.797 18.703 1 92.88 25 GLY B O 1
ATOM 1446 N N . SER B 1 26 ? -1.222 8 16.984 1 91.12 26 SER B N 1
ATOM 1447 C CA . SER B 1 26 ? -1.375 6.664 17.547 1 91.12 26 SER B CA 1
ATOM 1448 C C . SER B 1 26 ? -0.129 5.816 17.312 1 91.12 26 SER B C 1
ATOM 1450 O O . SER B 1 26 ? 0.715 6.168 16.484 1 91.12 26 SER B O 1
ATOM 1452 N N . GLU B 1 27 ? 0.008 4.766 18.078 1 91.25 27 GLU B N 1
ATOM 1453 C CA . GLU B 1 27 ? 1.076 3.795 17.844 1 91.25 27 GLU B CA 1
ATOM 1454 C C . GLU B 1 27 ? 0.975 3.174 16.453 1 91.25 27 GLU B C 1
ATOM 1456 O O . GLU B 1 27 ? 1.992 2.855 15.836 1 91.25 27 GLU B O 1
ATOM 1461 N N . HIS B 1 28 ? -0.212 3.094 15.961 1 91.56 28 HIS B N 1
ATOM 1462 C CA . HIS B 1 28 ? -0.431 2.49 14.648 1 91.56 28 HIS B CA 1
ATOM 1463 C C . HIS B 1 28 ? 0.097 3.389 13.539 1 91.56 28 HIS B C 1
ATOM 1465 O O . HIS B 1 28 ? 0.714 2.906 12.586 1 91.56 28 HIS B O 1
ATOM 1471 N N . SER B 1 29 ? -0.162 4.691 13.688 1 94.81 29 SER B N 1
ATOM 1472 C CA . SER B 1 29 ? 0.378 5.605 12.68 1 94.81 29 SER B CA 1
ATOM 1473 C C . SER B 1 29 ? 1.897 5.695 12.781 1 94.81 29 SER B C 1
ATOM 1475 O O . SER B 1 29 ? 2.576 5.91 11.773 1 94.81 29 SER B O 1
ATOM 1477 N N . LYS B 1 30 ? 2.439 5.52 14.016 1 95.44 30 LYS B N 1
ATOM 1478 C CA . LYS B 1 30 ? 3.891 5.445 14.172 1 95.44 30 LYS B CA 1
ATOM 1479 C C . LYS B 1 30 ? 4.461 4.223 13.461 1 95.44 30 LYS B C 1
ATOM 1481 O O . LYS B 1 30 ? 5.512 4.301 12.828 1 95.44 30 LYS B O 1
ATOM 1486 N N . LYS B 1 31 ? 3.793 3.143 13.578 1 95.56 31 LYS B N 1
ATOM 1487 C CA . LYS B 1 31 ? 4.215 1.931 12.883 1 95.56 31 LYS B CA 1
ATOM 1488 C C . LYS B 1 31 ? 4.23 2.141 11.375 1 95.56 31 LYS B C 1
ATOM 1490 O O . LYS B 1 31 ? 5.113 1.629 10.68 1 95.56 31 LYS B O 1
ATOM 1495 N N . ALA B 1 32 ? 3.248 2.861 10.891 1 97.69 32 ALA B N 1
ATOM 1496 C CA . ALA B 1 32 ? 3.213 3.168 9.461 1 97.69 32 ALA B CA 1
ATOM 1497 C C . ALA B 1 32 ? 4.426 3.996 9.047 1 97.69 32 ALA B C 1
ATOM 1499 O O . ALA B 1 32 ? 5.055 3.719 8.023 1 97.69 32 ALA B O 1
ATOM 1500 N N . PHE B 1 33 ? 4.762 4.973 9.844 1 98 33 PHE B N 1
ATOM 1501 C CA . PHE B 1 33 ? 5.945 5.781 9.602 1 98 33 PHE B CA 1
ATOM 1502 C C . PHE B 1 33 ? 7.207 4.926 9.617 1 98 33 PHE B C 1
ATOM 1504 O O . PHE B 1 33 ? 8.031 5 8.703 1 98 33 PHE B O 1
ATOM 1511 N N . ASP B 1 34 ? 7.316 4.117 10.641 1 97.62 34 ASP B N 1
ATOM 1512 C CA . ASP B 1 34 ? 8.484 3.25 10.766 1 97.62 34 ASP B CA 1
ATOM 1513 C C . ASP B 1 34 ? 8.586 2.289 9.586 1 97.62 34 ASP B C 1
ATOM 1515 O O . ASP B 1 34 ? 9.68 2.023 9.086 1 97.62 34 ASP B O 1
ATOM 1519 N N . TYR B 1 35 ? 7.453 1.781 9.219 1 97.75 35 TYR B N 1
ATOM 1520 C CA . TYR B 1 35 ? 7.441 0.891 8.062 1 97.75 35 TYR B CA 1
ATOM 1521 C C . TYR B 1 35 ? 7.969 1.601 6.82 1 97.75 35 TYR B C 1
ATOM 1523 O O . TYR B 1 35 ? 8.773 1.041 6.07 1 97.75 35 TYR B O 1
ATOM 1531 N N . TYR B 1 36 ? 7.457 2.844 6.574 1 98.5 36 TYR B N 1
ATOM 1532 C CA . TYR B 1 36 ? 7.957 3.625 5.449 1 98.5 36 TYR B CA 1
ATOM 1533 C C . TYR B 1 36 ? 9.477 3.754 5.504 1 98.5 36 TYR B C 1
ATOM 1535 O O . TYR B 1 36 ? 10.164 3.473 4.52 1 98.5 36 TYR B O 1
ATOM 1543 N N . VAL B 1 37 ? 10.008 4.105 6.633 1 97.88 37 VAL B N 1
ATOM 1544 C CA . VAL B 1 37 ? 11.43 4.371 6.797 1 97.88 37 VAL B CA 1
ATOM 1545 C C . VAL B 1 37 ? 12.234 3.1 6.516 1 97.88 37 VAL B C 1
ATOM 1547 O O . VAL B 1 37 ? 13.266 3.145 5.848 1 97.88 37 VAL B O 1
ATOM 1550 N N . ASN B 1 38 ? 11.727 2.018 6.883 1 96.12 38 ASN B N 1
ATOM 1551 C CA . ASN B 1 38 ? 12.492 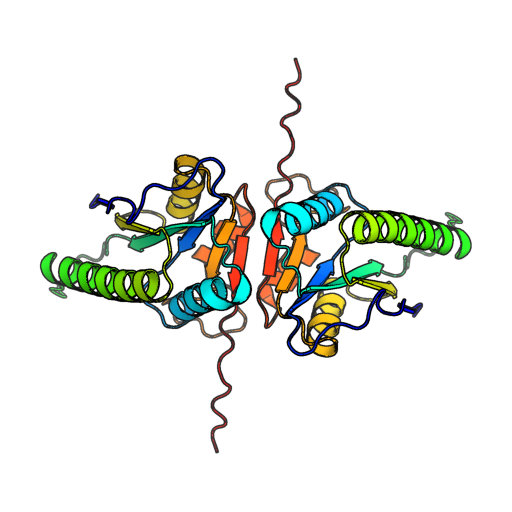0.775 6.836 1 96.12 38 ASN B CA 1
ATOM 1552 C C . ASN B 1 38 ? 12.344 0.083 5.48 1 96.12 38 ASN B C 1
ATOM 1554 O O . ASN B 1 38 ? 13.273 -0.585 5.02 1 96.12 38 ASN B O 1
ATOM 1558 N N . TRP B 1 39 ? 11.164 0.322 4.852 1 96.62 39 TRP B N 1
ATOM 1559 C CA . TRP B 1 39 ? 10.914 -0.628 3.773 1 96.62 39 TRP B CA 1
ATOM 1560 C C . TRP B 1 39 ? 10.508 0.097 2.494 1 96.62 39 TRP B C 1
ATOM 1562 O O . TRP B 1 39 ? 10.531 -0.486 1.407 1 96.62 39 TRP B O 1
ATOM 1572 N N . LEU B 1 40 ? 10.133 1.352 2.564 1 98 40 LEU B N 1
ATOM 1573 C CA . LEU B 1 40 ? 9.602 2 1.374 1 98 40 LEU B CA 1
ATOM 1574 C C . LEU B 1 40 ? 10.461 3.193 0.97 1 98 40 LEU B C 1
ATOM 1576 O O . LEU B 1 40 ? 10.359 3.684 -0.156 1 98 40 LEU B O 1
ATOM 1580 N N . HIS B 1 41 ? 11.242 3.637 1.879 1 97.25 41 HIS B N 1
ATOM 1581 C CA . HIS B 1 41 ? 11.992 4.875 1.713 1 97.25 41 HIS B CA 1
ATOM 1582 C C . HIS B 1 41 ? 12.969 4.781 0.541 1 97.25 41 HIS B C 1
ATOM 1584 O O . HIS B 1 41 ? 13.633 3.756 0.362 1 97.25 41 HIS B O 1
ATOM 1590 N N . ARG B 1 42 ? 13.016 5.801 -0.249 1 95.19 42 ARG B N 1
ATOM 1591 C CA . ARG B 1 42 ? 14.031 6.039 -1.271 1 95.19 42 ARG B CA 1
ATOM 1592 C C . ARG B 1 42 ? 14.805 7.324 -0.986 1 95.19 42 ARG B C 1
ATOM 1594 O O . ARG B 1 42 ? 14.234 8.297 -0.486 1 95.19 42 ARG B O 1
ATOM 1601 N N . PRO B 1 43 ? 16.016 7.379 -1.38 1 92.38 43 PRO B N 1
ATOM 1602 C CA . PRO B 1 43 ? 16.844 8.555 -1.096 1 92.38 43 PRO B CA 1
ATOM 1603 C C . PRO B 1 43 ? 16.312 9.828 -1.737 1 92.38 43 PRO B C 1
ATOM 1605 O O . PRO B 1 43 ? 16.547 10.93 -1.232 1 92.38 43 PRO B O 1
ATOM 1608 N N . ASP B 1 44 ? 15.609 9.656 -2.771 1 93.19 44 ASP B N 1
ATOM 1609 C CA . ASP B 1 44 ? 15.133 10.836 -3.49 1 93.19 44 ASP B CA 1
ATOM 1610 C C . ASP B 1 44 ? 13.68 11.148 -3.129 1 93.19 44 ASP B C 1
ATOM 1612 O O . ASP B 1 44 ? 13.031 11.961 -3.787 1 93.19 44 ASP B O 1
ATOM 1616 N N . ASP B 1 45 ? 13.195 10.641 -2.102 1 97.88 45 ASP B N 1
ATOM 1617 C CA . ASP B 1 45 ? 11.812 10.891 -1.696 1 97.88 45 ASP B CA 1
ATOM 1618 C C . ASP B 1 45 ? 11.664 12.281 -1.084 1 97.88 45 ASP B C 1
ATOM 1620 O O . ASP B 1 45 ? 12.547 12.75 -0.365 1 97.88 45 ASP B O 1
ATOM 1624 N N . SER B 1 46 ? 10.633 12.945 -1.337 1 98.06 46 SER B N 1
ATOM 1625 C CA . SER B 1 46 ? 10.109 14.055 -0.555 1 98.06 46 SER B CA 1
ATOM 1626 C C . SER B 1 46 ? 8.859 13.648 0.224 1 98.06 46 SER B C 1
ATOM 1628 O O . SER B 1 46 ? 7.871 13.211 -0.364 1 98.06 46 SER B O 1
ATOM 1630 N N . VAL B 1 47 ? 8.938 13.875 1.516 1 98.38 47 VAL B N 1
ATOM 1631 C CA . VAL B 1 47 ? 7.922 13.281 2.379 1 98.38 47 VAL B CA 1
ATOM 1632 C C . VAL B 1 47 ? 7.094 14.383 3.035 1 98.38 47 VAL B C 1
ATOM 1634 O O . VAL B 1 47 ? 7.645 15.32 3.617 1 98.38 47 VAL B O 1
ATOM 1637 N N . THR B 1 48 ? 5.793 14.305 2.939 1 98.44 48 THR B N 1
ATOM 1638 C CA . THR B 1 48 ? 4.855 15.125 3.703 1 98.44 48 THR B CA 1
ATOM 1639 C C . THR B 1 48 ? 4.254 14.328 4.855 1 98.44 48 THR B C 1
ATOM 1641 O O . THR B 1 48 ? 3.521 13.359 4.633 1 98.44 48 THR B O 1
ATOM 1644 N N . ILE B 1 49 ? 4.641 14.68 6.016 1 98.5 49 ILE B N 1
ATOM 1645 C CA . ILE B 1 49 ? 3.971 14.156 7.199 1 98.5 49 ILE B CA 1
ATOM 1646 C C . ILE B 1 49 ? 2.67 14.922 7.438 1 98.5 49 ILE B C 1
ATOM 1648 O O . ILE B 1 49 ? 2.693 16.109 7.789 1 98.5 49 ILE B O 1
ATOM 1652 N N . TYR B 1 50 ? 1.581 14.242 7.254 1 98.25 50 TYR B N 1
ATOM 1653 C CA . TYR B 1 50 ? 0.293 14.93 7.281 1 98.25 50 TYR B CA 1
ATOM 1654 C C . TYR B 1 50 ? -0.503 14.547 8.523 1 98.25 50 TYR B C 1
ATOM 1656 O O . TYR B 1 50 ? -0.739 13.359 8.773 1 98.25 50 TYR B O 1
ATOM 1664 N N . HIS B 1 51 ? -0.854 15.5 9.25 1 97.06 51 HIS B N 1
ATOM 1665 C CA . HIS B 1 51 ? -1.669 15.336 10.445 1 97.06 51 HIS B CA 1
ATOM 1666 C C . HIS B 1 51 ? -2.926 16.203 10.375 1 97.06 51 HIS B C 1
ATOM 1668 O O . HIS B 1 51 ? -2.842 17.422 10.383 1 97.06 51 HIS B O 1
ATOM 1674 N N . ALA B 1 52 ? -4.07 15.547 10.344 1 95.19 52 ALA B N 1
ATOM 1675 C CA . ALA B 1 52 ? -5.359 16.234 10.297 1 95.19 52 ALA B CA 1
ATOM 1676 C C . ALA B 1 52 ? -6.191 15.914 11.539 1 95.19 52 ALA B C 1
ATOM 1678 O O . ALA B 1 52 ? -6.191 14.781 12.023 1 95.19 52 ALA B O 1
ATOM 1679 N N . VAL B 1 53 ? -6.922 16.906 12.031 1 89.81 53 VAL B N 1
ATOM 1680 C CA . VAL B 1 53 ? -7.805 16.719 13.18 1 89.81 53 VAL B CA 1
ATOM 1681 C C . VAL B 1 53 ? -9.18 17.312 12.867 1 89.81 53 VAL B C 1
ATOM 1683 O O . VAL B 1 53 ? -9.297 18.297 12.141 1 89.81 53 VAL B O 1
ATOM 1686 N N . GLU B 1 54 ? -10.195 16.625 13.32 1 84.31 54 GLU B N 1
ATOM 1687 C CA . GLU B 1 54 ? -11.547 17.156 13.234 1 84.31 54 GLU B CA 1
ATOM 1688 C C . GLU B 1 54 ? -11.867 18.047 14.438 1 84.31 54 GLU B C 1
ATOM 1690 O O . GLU B 1 54 ? -11.5 17.719 15.562 1 84.31 54 GLU B O 1
ATOM 1695 N N . PRO B 1 55 ? -12.484 19.203 14.117 1 75.19 55 PRO B N 1
ATOM 1696 C CA . PRO B 1 55 ? -12.812 20.094 15.234 1 75.19 55 PRO B CA 1
ATOM 1697 C C . PRO B 1 55 ? -13.742 19.453 16.25 1 75.19 55 PRO B C 1
ATOM 1699 O O . PRO B 1 55 ? -14.57 18.625 15.891 1 75.19 55 PRO B O 1
ATOM 1702 N N . VAL B 1 56 ? -13.414 19.125 17.406 1 59.66 56 VAL B N 1
ATOM 1703 C CA . VAL B 1 56 ? -14.289 18.609 18.453 1 59.66 56 VAL B CA 1
ATOM 1704 C C . VAL B 1 56 ? -15.539 19.484 18.547 1 59.66 56 VAL B C 1
ATOM 1706 O O . VAL B 1 56 ? -15.453 20.703 18.719 1 59.66 56 VAL B O 1
ATOM 1709 N N . SER B 1 57 ? -16.656 19.172 17.703 1 48.91 57 SER B N 1
ATOM 1710 C CA . SER B 1 57 ? -17.859 19.938 17.938 1 48.91 57 SER B CA 1
ATOM 1711 C C . SER B 1 57 ? -18.219 19.984 19.422 1 48.91 57 SER B C 1
ATOM 1713 O O . SER B 1 57 ? -19.281 20.5 19.797 1 48.91 57 SER B O 1
ATOM 1715 N N . LEU B 1 58 ? -18.047 18.891 20.125 1 44.75 58 LEU B N 1
ATOM 1716 C CA . LEU B 1 58 ? -18.859 18.922 21.328 1 44.75 58 LEU B CA 1
ATOM 1717 C C . LEU B 1 58 ? -18.594 20.203 22.125 1 44.75 58 LEU B C 1
ATOM 1719 O O . LEU B 1 58 ? -17.453 20.609 22.297 1 44.75 58 LEU B O 1
ATOM 1723 N N . PRO B 1 59 ? -19.641 20.969 22.312 1 40.69 59 PRO B N 1
ATOM 1724 C CA . PRO B 1 59 ? -19.766 21.953 23.391 1 40.69 59 PRO B CA 1
ATOM 1725 C C . PRO B 1 59 ? -19.109 21.484 24.688 1 40.69 59 PRO B C 1
ATOM 1727 O O . PRO B 1 59 ? -19.25 22.141 25.734 1 40.69 59 PRO B O 1
ATOM 1730 N N . THR B 1 60 ? -19.062 20.094 24.906 1 41.53 60 THR B N 1
ATOM 1731 C CA . THR B 1 60 ? -18.859 19.875 26.328 1 41.53 60 THR B CA 1
ATOM 1732 C C . THR B 1 60 ? -17.594 20.578 26.812 1 41.53 60 THR B C 1
ATOM 1734 O O . THR B 1 60 ? -16.641 20.75 26.047 1 41.53 60 THR B O 1
ATOM 1737 N N . LEU B 1 61 ? -17.562 20.938 28.094 1 38.91 61 LEU B N 1
ATOM 1738 C CA . LEU B 1 61 ? -16.75 21.641 29.078 1 38.91 61 LEU B CA 1
ATOM 1739 C C . LEU B 1 61 ? -15.289 21.188 28.984 1 38.91 61 LEU B C 1
ATOM 1741 O O . LEU B 1 61 ? -14.469 21.547 29.828 1 38.91 61 LEU B O 1
ATOM 1745 N N . SER B 1 62 ? -15.039 19.953 28.547 1 42.31 62 SER B N 1
ATOM 1746 C CA . SER B 1 62 ? -13.641 19.688 28.875 1 42.31 62 SER B CA 1
ATOM 1747 C C . SER B 1 62 ? -12.703 20.625 28.109 1 42.31 62 SER B C 1
ATOM 1749 O O . SER B 1 62 ? -12.805 20.734 26.875 1 42.31 62 SER B O 1
ATOM 1751 N N . LEU B 1 63 ? -12.258 21.594 28.703 1 40.06 63 LEU B N 1
ATOM 1752 C CA . LEU B 1 63 ? -11.258 22.656 28.609 1 40.06 63 LEU B CA 1
ATOM 1753 C C . LEU B 1 63 ? -10.062 22.203 27.781 1 40.06 63 LEU B C 1
ATOM 1755 O O . LEU B 1 63 ? -8.961 22.031 28.312 1 40.06 63 LEU B O 1
ATOM 1759 N N . SER B 1 64 ? -10.062 21.094 27.125 1 48.16 64 SER B N 1
ATOM 1760 C CA . SER B 1 64 ? -8.758 21.141 26.469 1 48.16 64 SER B CA 1
ATOM 1761 C C . SER B 1 64 ? -8.625 22.406 25.609 1 48.16 64 SER B C 1
ATOM 1763 O O . SER B 1 64 ? -9.375 22.578 24.641 1 48.16 64 SER B O 1
ATOM 1765 N N . SER B 1 65 ? -8.203 23.469 26.141 1 51.59 65 SER B N 1
ATOM 1766 C CA . SER B 1 65 ? -7.926 24.812 25.641 1 51.59 65 SER B CA 1
ATOM 1767 C C . SER B 1 65 ? -7.277 24.766 24.266 1 51.59 65 SER B C 1
ATOM 1769 O O . SER B 1 65 ? -6.59 23.797 23.922 1 51.59 65 SER B O 1
ATOM 1771 N N . PRO B 1 66 ? -7.887 25.531 23.281 1 58.31 66 PRO B N 1
ATOM 1772 C CA . PRO B 1 66 ? -7.156 25.75 22.031 1 58.31 66 PRO B CA 1
ATOM 1773 C C . PRO B 1 66 ? -5.645 25.594 22.203 1 58.31 66 PRO B C 1
ATOM 1775 O O . PRO B 1 66 ? -4.961 25.125 21.297 1 58.31 66 PRO B O 1
ATOM 1778 N N . MET B 1 67 ? -5.27 25.891 23.469 1 60 67 MET B N 1
ATOM 1779 C CA . MET B 1 67 ? -3.838 25.828 23.75 1 60 67 MET B CA 1
ATOM 1780 C C . MET B 1 67 ? -3.363 24.391 23.844 1 60 67 MET B C 1
ATOM 1782 O O . MET B 1 67 ? -2.248 24.062 23.438 1 60 67 MET B O 1
ATOM 1786 N N . ALA B 1 68 ? -4.254 23.531 24.406 1 64.25 68 ALA B N 1
ATOM 1787 C CA . ALA B 1 68 ? -3.854 22.141 24.578 1 64.25 68 ALA B CA 1
ATOM 1788 C C . ALA B 1 68 ? -3.709 21.438 23.234 1 64.25 68 ALA B C 1
ATOM 1790 O O . ALA B 1 68 ? -2.777 20.656 23.031 1 64.25 68 ALA B O 1
ATOM 1791 N N . ASN B 1 69 ? -4.508 21.812 22.297 1 73.31 69 ASN B N 1
ATOM 1792 C CA . ASN B 1 69 ? -4.434 21.234 20.953 1 73.31 69 ASN B CA 1
ATOM 1793 C C . ASN B 1 69 ? -3.178 21.688 20.219 1 73.31 69 ASN B C 1
ATOM 1795 O O . ASN B 1 69 ? -2.498 20.875 19.578 1 73.31 69 ASN B O 1
ATOM 1799 N N . VAL B 1 70 ? -2.85 22.859 20.547 1 77.12 70 VAL B N 1
ATOM 1800 C CA . VAL B 1 70 ? -1.676 23.422 19.891 1 77.12 70 VAL B CA 1
ATOM 1801 C C . VAL B 1 70 ? -0.412 22.75 20.422 1 77.12 70 VAL B C 1
ATOM 1803 O O . VAL B 1 70 ? 0.491 22.406 19.656 1 77.12 70 VAL B O 1
ATOM 1806 N N . LYS B 1 71 ? -0.401 22.547 21.719 1 82.81 71 LYS B N 1
ATOM 1807 C CA . LYS B 1 71 ? 0.768 21.906 22.312 1 82.81 71 LYS B CA 1
ATOM 1808 C C . LYS B 1 71 ? 0.931 20.484 21.812 1 82.81 71 LYS B C 1
ATOM 1810 O O . LYS B 1 71 ? 2.045 20.031 21.531 1 82.81 71 LYS B O 1
ATOM 1815 N N . ARG B 1 72 ? -0.087 19.781 21.719 1 85.62 72 ARG B N 1
ATOM 1816 C CA . ARG B 1 72 ? -0.036 18.391 21.25 1 85.62 72 ARG B CA 1
ATOM 1817 C C . ARG B 1 72 ? 0.438 18.328 19.812 1 85.62 72 ARG B C 1
ATOM 1819 O O . ARG B 1 72 ? 1.241 17.453 19.453 1 85.62 72 ARG B O 1
ATOM 1826 N N . VAL B 1 73 ? -0.023 19.203 19.031 1 87.69 73 VAL B N 1
ATOM 1827 C CA . VAL B 1 73 ? 0.366 19.234 17.625 1 87.69 73 VAL B CA 1
ATOM 1828 C C . VAL B 1 73 ? 1.856 19.547 17.516 1 87.69 73 VAL B C 1
ATOM 1830 O O . VAL B 1 73 ? 2.57 18.922 16.734 1 87.69 73 VAL B O 1
ATOM 1833 N N . ARG B 1 74 ? 2.307 20.484 18.297 1 89.75 74 ARG B N 1
ATOM 1834 C CA . ARG B 1 74 ? 3.717 20.859 18.266 1 89.75 74 ARG B CA 1
ATOM 1835 C C . ARG B 1 74 ? 4.602 19.703 18.719 1 89.75 74 ARG B C 1
ATOM 1837 O O . ARG B 1 74 ? 5.684 19.5 18.172 1 89.75 74 ARG B O 1
ATOM 1844 N N . GLU B 1 75 ? 4.148 19.047 19.703 1 92.81 75 GLU B N 1
ATOM 1845 C CA . GLU B 1 75 ? 4.906 17.891 20.188 1 92.81 75 GLU B CA 1
ATOM 1846 C C . GLU B 1 75 ? 4.988 16.812 19.109 1 92.81 75 GLU B C 1
ATOM 1848 O O . GLU B 1 75 ? 6.055 16.234 18.891 1 92.81 75 GLU B O 1
ATOM 1853 N N . LEU B 1 76 ? 3.918 16.562 18.5 1 93.12 76 LEU B N 1
ATOM 1854 C CA . LEU B 1 76 ? 3.898 15.578 17.422 1 93.12 76 LEU B CA 1
ATOM 1855 C C . LEU B 1 76 ? 4.824 16 16.281 1 93.12 76 LEU B C 1
ATOM 1857 O O . LEU B 1 76 ? 5.594 15.18 15.766 1 93.12 76 LEU B O 1
ATOM 1861 N N . GLU B 1 77 ? 4.703 17.203 15.898 1 93.88 77 GLU B N 1
ATOM 1862 C CA . GLU B 1 77 ? 5.578 17.734 14.859 1 93.88 77 GLU B CA 1
ATOM 1863 C C . GLU B 1 77 ? 7.047 17.547 15.227 1 93.88 77 GLU B C 1
ATOM 1865 O O . GLU B 1 77 ? 7.852 17.125 14.398 1 93.88 77 GLU B O 1
ATOM 1870 N N . ASN B 1 78 ? 7.344 17.922 16.453 1 95.12 78 ASN B N 1
ATOM 1871 C CA . ASN B 1 78 ? 8.727 17.797 16.906 1 95.12 78 ASN B CA 1
ATOM 1872 C C . ASN B 1 78 ? 9.195 16.344 16.875 1 95.12 78 ASN B C 1
ATOM 1874 O O . ASN B 1 78 ? 10.312 16.062 16.438 1 95.12 78 ASN B O 1
ATOM 1878 N N . ASP B 1 79 ? 8.367 15.477 17.328 1 96.12 79 ASP B N 1
ATOM 1879 C CA . ASP B 1 79 ? 8.711 14.055 17.359 1 96.12 79 ASP B CA 1
ATOM 1880 C C . ASP B 1 79 ? 8.984 13.516 15.961 1 96.12 79 ASP B C 1
ATOM 1882 O O . ASP B 1 79 ? 10.016 12.883 15.727 1 96.12 79 ASP B O 1
ATOM 1886 N N . TYR B 1 80 ? 8.133 13.773 15.062 1 96.88 80 TYR B N 1
ATOM 1887 C CA . TYR B 1 80 ? 8.297 13.25 13.711 1 96.88 80 TYR B CA 1
ATOM 1888 C C . TYR B 1 80 ? 9.422 13.969 12.977 1 96.88 80 TYR B C 1
ATOM 1890 O O . TYR B 1 80 ? 10.125 13.367 12.164 1 96.88 80 TYR B O 1
ATOM 1898 N N . SER B 1 81 ? 9.586 15.281 13.266 1 96.31 81 SER B N 1
ATOM 1899 C CA . SER B 1 81 ? 10.719 16 12.688 1 96.31 81 SER B CA 1
ATOM 1900 C C . SER B 1 81 ? 12.039 15.383 13.117 1 96.31 81 SER B C 1
ATOM 1902 O O . SER B 1 81 ? 12.938 15.195 12.297 1 96.31 81 SER B O 1
ATOM 1904 N N . ALA B 1 82 ? 12.117 15.094 14.367 1 97.31 82 ALA B N 1
ATOM 1905 C CA . ALA B 1 82 ? 13.328 14.477 14.891 1 97.31 82 ALA B CA 1
ATOM 1906 C C . ALA B 1 82 ? 13.602 13.141 14.211 1 97.31 82 ALA B C 1
ATOM 1908 O O . ALA B 1 82 ? 14.742 12.836 13.852 1 97.31 82 ALA B O 1
ATOM 1909 N N . GLU B 1 83 ? 12.602 12.359 14.055 1 97.44 83 GLU B N 1
ATOM 1910 C CA . GLU B 1 83 ? 12.742 11.07 13.391 1 97.44 83 GLU B CA 1
ATOM 1911 C C . GLU B 1 83 ? 13.148 11.242 11.93 1 97.44 83 GLU B C 1
ATOM 1913 O O . GLU B 1 83 ? 14.016 10.531 11.438 1 97.44 83 GLU B O 1
ATOM 1918 N N . CYS B 1 84 ? 12.484 12.172 11.258 1 97.62 84 CYS B N 1
ATOM 1919 C CA . CYS B 1 84 ? 12.812 12.43 9.859 1 97.62 84 CYS B CA 1
ATOM 1920 C C . CYS B 1 84 ? 14.273 12.852 9.711 1 97.62 84 CYS B C 1
ATOM 1922 O O . CYS B 1 84 ? 14.969 12.383 8.812 1 97.62 84 CYS B O 1
ATOM 1924 N N . LEU B 1 85 ? 14.703 13.719 10.609 1 96.25 85 LEU B N 1
ATOM 1925 C CA . LEU B 1 85 ? 16.078 14.195 10.57 1 96.25 85 LEU B CA 1
ATOM 1926 C C . LEU B 1 85 ? 17.062 13.062 10.859 1 96.25 85 LEU B C 1
ATOM 1928 O O . LEU B 1 85 ? 18.094 12.945 10.203 1 96.25 85 LEU B O 1
ATOM 1932 N N . ARG B 1 86 ? 16.688 12.234 11.773 1 96.75 86 ARG B N 1
ATOM 1933 C CA . ARG B 1 86 ? 17.516 11.086 12.133 1 96.75 86 ARG B CA 1
ATOM 1934 C C . ARG B 1 86 ? 17.734 10.18 10.93 1 96.75 86 ARG B C 1
ATOM 1936 O O . ARG B 1 86 ? 18.797 9.594 10.766 1 96.75 86 ARG B O 1
ATOM 1943 N N . HIS B 1 87 ? 16.781 10.125 10.102 1 97.06 87 HIS B N 1
ATOM 1944 C CA . HIS B 1 87 ? 16.859 9.227 8.953 1 97.06 87 HIS B CA 1
ATOM 1945 C C . HIS B 1 87 ? 17.203 9.992 7.684 1 97.06 87 HIS B C 1
ATOM 1947 O O . HIS B 1 87 ? 17.125 9.445 6.582 1 97.06 87 HIS B O 1
ATOM 1953 N N . ASN B 1 88 ? 17.484 11.289 7.793 1 96.44 88 ASN B N 1
ATOM 1954 C CA . ASN B 1 88 ? 17.922 12.164 6.703 1 96.44 88 ASN B CA 1
ATOM 1955 C C . ASN B 1 88 ? 16.859 12.25 5.605 1 96.44 88 ASN B C 1
ATOM 1957 O O . ASN B 1 88 ? 17.188 12.188 4.418 1 96.44 88 ASN B O 1
ATOM 1961 N N . LEU B 1 89 ? 15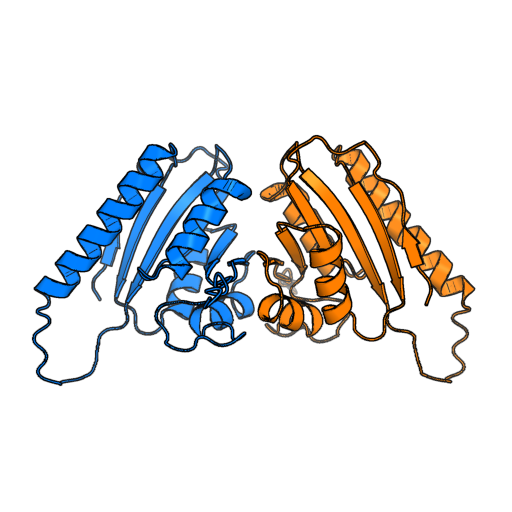.672 12.32 6.023 1 97.69 89 LEU B N 1
ATOM 1962 C CA . LEU B 1 89 ? 14.586 12.453 5.062 1 97.69 89 LEU B CA 1
ATOM 1963 C C . LEU B 1 89 ? 14.414 13.906 4.633 1 97.69 89 LEU B C 1
ATOM 1965 O O . LEU B 1 89 ? 14.656 14.82 5.422 1 97.69 89 LEU B O 1
ATOM 1969 N N . ILE B 1 90 ? 14.078 14.133 3.395 1 98 90 ILE B N 1
ATOM 1970 C CA . ILE B 1 90 ? 13.523 15.406 2.953 1 98 90 ILE B CA 1
ATOM 1971 C C . ILE B 1 90 ? 12.031 15.469 3.283 1 98 90 ILE B C 1
ATOM 1973 O O . ILE B 1 90 ? 11.234 14.734 2.701 1 98 90 ILE B O 1
ATOM 1977 N N . TYR B 1 91 ? 11.711 16.328 4.23 1 98 91 TYR B N 1
ATOM 1978 C CA . TYR B 1 91 ? 10.336 16.219 4.719 1 98 91 TYR B CA 1
ATOM 1979 C C . TYR B 1 91 ? 9.758 17.609 5.012 1 98 91 TYR B C 1
ATOM 1981 O O . TYR B 1 91 ? 10.5 18.578 5.129 1 98 91 TYR B O 1
ATOM 1989 N N . GLN B 1 92 ? 8.453 17.656 5.055 1 97.81 92 GLN B N 1
ATOM 1990 C CA . GLN B 1 92 ? 7.668 18.734 5.625 1 97.81 92 GLN B CA 1
ATOM 1991 C C . GLN B 1 92 ? 6.551 18.203 6.516 1 97.81 92 GLN B C 1
ATOM 1993 O O . GLN B 1 92 ? 6.145 17.047 6.383 1 97.81 92 GLN B O 1
ATOM 1998 N N . PHE B 1 93 ? 6.215 19.016 7.406 1 97.44 93 PHE B N 1
ATOM 1999 C CA . PHE B 1 93 ? 5.105 18.703 8.305 1 97.44 93 PHE B CA 1
ATOM 2000 C C . PHE B 1 93 ? 3.902 19.578 8.008 1 97.44 93 PHE B C 1
ATOM 2002 O O . PHE B 1 93 ? 4.031 20.812 7.926 1 97.44 93 PHE B O 1
ATOM 2009 N N . LEU B 1 94 ? 2.771 18.953 7.789 1 97.12 94 LEU B N 1
ATOM 2010 C CA . LEU B 1 94 ? 1.526 19.656 7.496 1 97.12 94 LEU B CA 1
ATOM 2011 C C . LEU B 1 94 ? 0.442 19.281 8.5 1 97.12 94 LEU B C 1
ATOM 2013 O O . LEU B 1 94 ? 0.083 18.109 8.625 1 97.12 94 LEU B O 1
ATOM 2017 N N . TYR B 1 95 ? -0.028 20.219 9.148 1 95 95 TYR B N 1
ATOM 2018 C CA . TYR B 1 95 ? -1.145 20.062 10.078 1 95 95 TYR B CA 1
ATOM 2019 C C . TYR B 1 95 ? -2.348 20.875 9.617 1 95 95 TYR B C 1
ATOM 2021 O O . TYR B 1 95 ? -2.201 22.031 9.195 1 95 95 TYR B O 1
ATOM 2029 N N . GLU B 1 96 ? -3.518 20.266 9.742 1 93.81 96 GLU B N 1
ATOM 2030 C CA . GLU B 1 96 ? -4.746 20.969 9.383 1 93.81 96 GLU B CA 1
ATOM 2031 C C . GLU B 1 96 ? -5.91 20.531 10.266 1 93.81 96 GLU B C 1
ATOM 2033 O O . GLU B 1 96 ? -6.023 19.344 10.609 1 93.81 96 GLU B O 1
ATOM 2038 N N . SER B 1 97 ? -6.723 21.453 10.641 1 91.75 97 SER B N 1
ATOM 2039 C CA . SER B 1 97 ? -8.055 21.156 11.148 1 91.75 97 SER B CA 1
ATOM 2040 C C . SER B 1 97 ? -9.062 21.016 10.008 1 91.75 97 SER B C 1
ATOM 2042 O O . SER B 1 97 ? -9.195 21.922 9.18 1 91.75 97 SER B O 1
ATOM 2044 N N . VAL B 1 98 ? -9.734 19.844 9.891 1 94.12 98 VAL B N 1
ATOM 2045 C CA . VAL B 1 98 ? -10.562 19.562 8.727 1 94.12 98 VAL B CA 1
ATOM 2046 C C . VAL B 1 98 ? -11.898 18.969 9.172 1 94.12 98 VAL B C 1
ATOM 2048 O O . VAL B 1 98 ? -12.023 18.5 10.305 1 94.12 98 VAL B O 1
ATOM 2051 N N . GLU B 1 99 ? -12.883 19.031 8.305 1 92.75 99 GLU B N 1
ATOM 2052 C CA . GLU B 1 99 ? -14.188 18.438 8.578 1 92.75 99 GLU B CA 1
ATOM 2053 C C . GLU B 1 99 ? -14.156 16.922 8.367 1 92.75 99 GLU B C 1
ATOM 2055 O O . GLU B 1 99 ? -14.773 16.172 9.133 1 92.75 99 GLU B O 1
ATOM 2060 N N . HIS B 1 100 ? -13.453 16.484 7.363 1 95 100 HIS B N 1
ATOM 2061 C CA . HIS B 1 100 ? -13.344 15.07 7.023 1 95 100 HIS B CA 1
ATOM 2062 C C . HIS B 1 100 ? -11.891 14.688 6.73 1 95 100 HIS B C 1
ATOM 2064 O O . HIS B 1 100 ? -11.352 15.047 5.688 1 95 100 HIS B O 1
ATOM 2070 N N . ILE B 1 101 ? -11.359 13.883 7.57 1 95.5 101 ILE B N 1
ATOM 2071 C CA . ILE B 1 101 ? -9.93 13.57 7.531 1 95.5 101 ILE B CA 1
ATOM 2072 C C . ILE B 1 101 ? -9.602 12.836 6.238 1 95.5 101 ILE B C 1
ATOM 2074 O O . ILE B 1 101 ? -8.656 13.195 5.535 1 95.5 101 ILE B O 1
ATOM 2078 N N . GLY B 1 102 ? -10.375 11.805 5.887 1 96.94 102 GLY B N 1
ATOM 2079 C CA . GLY B 1 102 ? -10.133 11.07 4.656 1 96.94 102 GLY B CA 1
ATOM 2080 C C . GLY B 1 102 ? -10.125 11.953 3.424 1 96.94 102 GLY B C 1
ATOM 2081 O O . GLY B 1 102 ? -9.211 11.867 2.596 1 96.94 102 GLY B O 1
ATOM 2082 N N . ALA B 1 103 ? -11.086 12.82 3.328 1 97.31 103 ALA B N 1
ATOM 2083 C CA . ALA B 1 103 ? -11.195 13.727 2.191 1 97.31 103 ALA B CA 1
ATOM 2084 C C . ALA B 1 103 ? -10.016 14.695 2.15 1 97.31 103 ALA B C 1
ATOM 2086 O O . ALA B 1 103 ? -9.523 15.039 1.073 1 97.31 103 ALA B O 1
ATOM 2087 N N . SER B 1 104 ? -9.656 15.109 3.291 1 97.5 104 SER B N 1
ATOM 2088 C CA . SER B 1 104 ? -8.523 16.031 3.371 1 97.5 104 SER B CA 1
ATOM 2089 C C . SER B 1 104 ? -7.238 15.367 2.883 1 97.5 104 SER B C 1
ATOM 2091 O O . SER B 1 104 ? -6.422 16 2.209 1 97.5 104 SER B O 1
ATOM 2093 N N . ILE B 1 105 ? -7.047 14.109 3.219 1 98.19 105 ILE B N 1
ATOM 2094 C CA . ILE B 1 105 ? -5.883 13.375 2.734 1 98.19 105 ILE B CA 1
ATOM 2095 C C . ILE B 1 105 ? -5.891 13.344 1.208 1 98.19 105 ILE B C 1
ATOM 2097 O O . ILE B 1 105 ? -4.875 13.641 0.57 1 98.19 105 ILE B O 1
ATOM 2101 N N . ILE B 1 106 ? -7.02 13.055 0.637 1 97.75 106 ILE B N 1
ATOM 2102 C CA . ILE B 1 106 ? -7.145 12.992 -0.815 1 97.75 106 ILE B CA 1
ATOM 2103 C C . ILE B 1 106 ? -6.824 14.359 -1.421 1 97.75 106 ILE B C 1
ATOM 2105 O O . ILE B 1 106 ? -6.129 14.445 -2.438 1 97.75 106 ILE B O 1
ATOM 2109 N N . GLN B 1 107 ? -7.297 15.391 -0.803 1 97.5 107 GLN B N 1
ATOM 2110 C CA . GLN B 1 107 ? -7.035 16.734 -1.286 1 97.5 107 GLN B CA 1
ATOM 2111 C C . GLN B 1 107 ? -5.539 17.047 -1.281 1 97.5 107 GLN B C 1
ATOM 2113 O O . GLN B 1 107 ? -5.016 17.625 -2.238 1 97.5 107 GLN B O 1
ATOM 2118 N N . GLN B 1 108 ? -4.875 16.672 -0.226 1 97.38 108 GLN B N 1
ATOM 2119 C CA . GLN B 1 108 ? -3.445 16.938 -0.127 1 97.38 108 GLN B CA 1
ATOM 2120 C C . GLN B 1 108 ? -2.66 16.109 -1.138 1 97.38 108 GLN B C 1
ATOM 2122 O O . GLN B 1 108 ? -1.636 16.547 -1.657 1 97.38 108 GLN B O 1
ATOM 2127 N N . VAL B 1 109 ? -3.109 14.883 -1.394 1 97.06 109 VAL B N 1
ATOM 2128 C CA . VAL B 1 109 ? -2.494 14.008 -2.387 1 97.06 109 VAL B CA 1
ATOM 2129 C C . VAL B 1 109 ? -2.492 14.695 -3.75 1 97.06 109 VAL B C 1
ATOM 2131 O O . VAL B 1 109 ? -1.485 14.68 -4.461 1 97.06 109 VAL B O 1
ATOM 2134 N N . GLU B 1 110 ? -3.559 15.312 -4.098 1 95.56 110 GLU B N 1
ATOM 2135 C CA . GLU B 1 110 ? -3.672 16.031 -5.363 1 95.56 110 GLU B CA 1
ATOM 2136 C C . GLU B 1 110 ? -2.812 17.281 -5.363 1 95.56 110 GLU B C 1
ATOM 2138 O O . GLU B 1 110 ? -2.084 17.547 -6.324 1 95.56 110 GLU B O 1
ATOM 2143 N N . LYS B 1 111 ? -2.877 18.016 -4.301 1 95.5 111 LYS B N 1
ATOM 2144 C CA . LYS B 1 111 ? -2.164 19.281 -4.188 1 95.5 111 LYS B CA 1
ATOM 2145 C C . LYS B 1 111 ? -0.656 19.078 -4.301 1 95.5 111 LYS B C 1
ATOM 2147 O O . LYS B 1 111 ? 0.035 19.859 -4.949 1 95.5 111 LYS B O 1
ATOM 2152 N N . TYR B 1 112 ? -0.147 18.047 -3.713 1 95.19 112 TYR B N 1
ATOM 2153 C CA . TYR B 1 112 ? 1.296 17.844 -3.639 1 95.19 112 TYR B CA 1
ATOM 2154 C C . TYR B 1 112 ? 1.751 16.781 -4.637 1 95.19 112 TYR B C 1
ATOM 2156 O O . TYR B 1 112 ? 2.881 16.297 -4.562 1 95.19 112 TYR B O 1
ATOM 2164 N N . GLU B 1 113 ? 0.843 16.328 -5.496 1 95.94 113 GLU B N 1
ATOM 2165 C CA . GLU B 1 113 ? 1.142 15.336 -6.52 1 95.94 113 GLU B CA 1
ATOM 2166 C C . GLU B 1 113 ? 1.797 14.094 -5.91 1 95.94 113 GLU B C 1
ATOM 2168 O O . GLU B 1 113 ? 2.834 13.641 -6.391 1 95.94 113 GLU B O 1
ATOM 2173 N N . VAL B 1 114 ? 1.205 13.617 -4.867 1 97.88 114 VAL B N 1
ATOM 2174 C CA . VAL B 1 114 ? 1.717 12.484 -4.105 1 97.88 114 VAL B CA 1
ATOM 2175 C C . VAL B 1 114 ? 1.67 11.219 -4.961 1 97.88 114 VAL B C 1
ATOM 2177 O O . VAL B 1 114 ? 0.659 10.938 -5.613 1 97.88 114 VAL B O 1
ATOM 2180 N N . ARG B 1 115 ? 2.771 10.5 -4.902 1 97.56 115 ARG B N 1
ATOM 2181 C CA . ARG B 1 115 ? 2.873 9.281 -5.691 1 97.56 115 ARG B CA 1
ATOM 2182 C C . ARG B 1 115 ? 2.59 8.047 -4.836 1 97.56 115 ARG B C 1
ATOM 2184 O O . ARG B 1 115 ? 2.188 7.004 -5.352 1 97.56 115 ARG B O 1
ATOM 2191 N N . LEU B 1 116 ? 2.732 8.266 -3.562 1 98.69 116 LEU B N 1
ATOM 2192 C CA . LEU B 1 116 ? 2.523 7.16 -2.629 1 98.69 116 LEU B CA 1
ATOM 2193 C C . LEU B 1 116 ? 1.974 7.672 -1.301 1 98.69 116 LEU B C 1
ATOM 2195 O O . LEU B 1 116 ? 2.547 8.578 -0.693 1 98.69 116 LEU B O 1
ATOM 2199 N N . ILE B 1 117 ? 0.85 7.137 -0.902 1 98.88 117 ILE B N 1
ATOM 2200 C CA . ILE B 1 117 ? 0.308 7.367 0.433 1 98.88 117 ILE B CA 1
ATOM 2201 C C . ILE B 1 117 ? 0.68 6.199 1.347 1 98.88 117 ILE B C 1
ATOM 2203 O O . ILE B 1 117 ? 0.547 5.035 0.963 1 98.88 117 ILE B O 1
ATOM 2207 N N . VAL B 1 118 ? 1.183 6.477 2.502 1 98.88 118 VAL B N 1
ATOM 2208 C CA . VAL B 1 118 ? 1.411 5.484 3.545 1 98.88 118 VAL B CA 1
ATOM 2209 C C . VAL B 1 118 ? 0.513 5.773 4.746 1 98.88 118 VAL B C 1
ATOM 2211 O O . VAL B 1 118 ? 0.534 6.883 5.289 1 98.88 118 VAL B O 1
ATOM 2214 N N . ILE B 1 119 ? -0.271 4.785 5.172 1 98.44 119 ILE B N 1
ATOM 2215 C CA . ILE B 1 119 ? -1.268 4.988 6.219 1 98.44 119 ILE B CA 1
ATOM 2216 C C . ILE B 1 119 ? -1.442 3.705 7.023 1 98.44 119 ILE B C 1
ATOM 2218 O O . ILE B 1 119 ? -1.321 2.604 6.484 1 98.44 119 ILE B O 1
ATOM 2222 N N . GLY B 1 120 ? -1.626 3.879 8.281 1 96.62 120 GLY B N 1
ATOM 2223 C CA . GLY B 1 120 ? -1.964 2.721 9.094 1 96.62 120 GLY B CA 1
ATOM 2224 C C . GLY B 1 120 ? -3.375 2.219 8.859 1 96.62 120 GLY B C 1
ATOM 2225 O O . GLY B 1 120 ? -4.281 3.004 8.57 1 96.62 120 GLY B O 1
ATOM 2226 N N . SER B 1 121 ? -3.562 0.967 9.062 1 94.19 121 SER B N 1
ATOM 2227 C CA . SER B 1 121 ? -4.898 0.397 8.93 1 94.19 121 SER B CA 1
ATOM 2228 C C . SER B 1 121 ? -5.805 0.846 10.07 1 94.19 121 SER B C 1
ATOM 2230 O O . SER B 1 121 ? -7.027 0.881 9.922 1 94.19 121 SER B O 1
ATOM 2232 N N . ARG B 1 122 ? -5.094 1.168 11.195 1 89.19 122 ARG B N 1
ATOM 2233 C CA . ARG B 1 122 ? -5.812 1.639 12.375 1 89.19 122 ARG B CA 1
ATOM 2234 C C . ARG B 1 122 ? -5.246 2.963 12.867 1 89.19 122 ARG B C 1
ATOM 2236 O O . ARG B 1 122 ? -4.188 3.402 12.414 1 89.19 122 ARG B O 1
ATOM 2243 N N . GLY B 1 123 ? -6.027 3.518 13.734 1 84.94 123 GLY B N 1
ATOM 2244 C CA . GLY B 1 123 ? -5.656 4.773 14.375 1 84.94 123 GLY B CA 1
ATOM 2245 C C . GLY B 1 123 ? -6.125 4.875 15.812 1 84.94 123 GLY B C 1
ATOM 2246 O O . GLY B 1 123 ? -5.961 3.934 16.594 1 84.94 123 GLY B O 1
ATOM 2247 N N . LEU B 1 124 ? -6.602 5.973 16.047 1 75.94 124 LEU B N 1
ATOM 2248 C CA . LEU B 1 124 ? -6.992 6.262 17.422 1 75.94 124 LEU B CA 1
ATOM 2249 C C . LEU B 1 124 ? -8.336 5.617 17.75 1 75.94 124 LEU B C 1
ATOM 2251 O O . LEU B 1 124 ? -8.727 5.566 18.922 1 75.94 124 LEU B O 1
ATOM 2255 N N . GLY B 1 125 ? -8.922 5.059 16.75 1 73.75 125 GLY B N 1
ATOM 2256 C CA . GLY B 1 125 ? -10.227 4.457 17 1 73.75 125 GLY B CA 1
ATOM 2257 C C . GLY B 1 125 ? -10.141 3.178 17.812 1 73.75 125 GLY B C 1
ATOM 2258 O O . GLY B 1 125 ? -9.078 2.57 17.922 1 73.75 125 GLY B O 1
ATOM 2259 N N . ALA B 1 126 ? -11.086 2.91 18.594 1 62.84 126 ALA B N 1
ATOM 2260 C CA . ALA B 1 126 ? -11.164 1.793 19.531 1 62.84 126 ALA B CA 1
ATOM 2261 C C . ALA B 1 126 ? -11.414 0.478 18.797 1 62.84 126 ALA B C 1
ATOM 2263 O O . ALA B 1 126 ? -11.422 -0.591 19.422 1 62.84 126 ALA B O 1
ATOM 2264 N N . ILE B 1 127 ? -11.453 0.644 17.734 1 61.22 127 ILE B N 1
ATOM 2265 C CA . ILE B 1 127 ? -11.859 -0.6 17.078 1 61.22 127 ILE B CA 1
ATOM 2266 C C . ILE B 1 127 ? -10.625 -1.456 16.797 1 61.22 127 ILE B C 1
ATOM 2268 O O . ILE B 1 127 ? -9.727 -1.036 16.062 1 61.22 127 ILE B O 1
ATOM 2272 N N . LYS B 1 128 ? -10.422 -2.338 17.734 1 58.56 128 LYS B N 1
ATOM 2273 C CA . LYS B 1 128 ? -9.25 -3.207 17.719 1 58.56 128 LYS B CA 1
ATOM 2274 C C . LYS B 1 128 ? -9.383 -4.289 16.656 1 58.56 128 LYS B C 1
ATOM 2276 O O . LYS B 1 128 ? -8.383 -4.871 16.219 1 58.56 128 LYS B O 1
ATOM 2281 N N . ARG B 1 129 ? -10.734 -4.602 16.375 1 56.41 129 ARG B N 1
ATOM 2282 C CA . ARG B 1 129 ? -10.758 -5.816 15.57 1 56.41 129 ARG B CA 1
ATOM 2283 C C . ARG B 1 129 ? -10.273 -5.547 14.148 1 56.41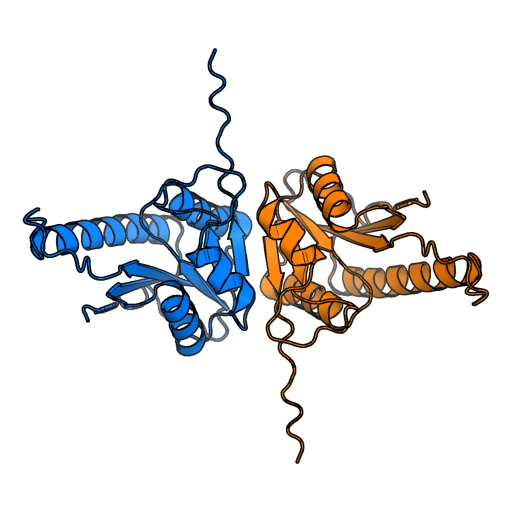 129 ARG B C 1
ATOM 2285 O O . ARG B 1 129 ? -10.211 -4.391 13.719 1 56.41 129 ARG B O 1
ATOM 2292 N N . THR B 1 130 ? -9.688 -6.793 13.445 1 58.62 130 THR B N 1
ATOM 2293 C CA . THR B 1 130 ? -9.195 -7.066 12.102 1 58.62 130 THR B CA 1
ATOM 2294 C C . THR B 1 130 ? -9.852 -6.133 11.086 1 58.62 130 THR B C 1
ATOM 2296 O O . THR B 1 130 ? -9.703 -6.316 9.883 1 58.62 130 THR B O 1
ATOM 2299 N N . ILE B 1 131 ? -10.289 -4.914 11.797 1 74.56 131 ILE B N 1
ATOM 2300 C CA . ILE B 1 131 ? -11.062 -4.051 10.914 1 74.56 131 ILE B CA 1
ATOM 2301 C C . ILE B 1 131 ? -10.234 -2.828 10.523 1 74.56 131 ILE B C 1
ATOM 2303 O O . ILE B 1 131 ? -9.43 -2.332 11.32 1 74.56 131 ILE B O 1
ATOM 2307 N N . MET B 1 132 ? -10.273 -2.527 9.297 1 87.38 132 MET B N 1
ATOM 2308 C CA . MET B 1 132 ? -9.633 -1.313 8.805 1 87.38 132 MET B CA 1
ATOM 2309 C C . MET B 1 132 ? -10.359 -0.07 9.305 1 87.38 132 MET B C 1
ATOM 2311 O O . MET B 1 132 ? -11.594 -0.026 9.305 1 87.38 132 MET B O 1
ATOM 2315 N N . GLY B 1 133 ? -9.625 0.883 9.805 1 90.88 133 GLY B N 1
ATOM 2316 C CA . GLY B 1 133 ? -10.18 2.156 10.242 1 90.88 133 GLY B CA 1
ATOM 2317 C C . GLY B 1 133 ? -10.93 2.885 9.148 1 90.88 133 GLY B C 1
ATOM 2318 O O . GLY B 1 133 ? -10.664 2.674 7.961 1 90.88 133 GLY B O 1
ATOM 2319 N N . SER B 1 134 ? -11.742 3.785 9.547 1 91.31 134 SER B N 1
ATOM 2320 C CA . SER B 1 134 ? -12.617 4.5 8.625 1 91.31 134 SER B CA 1
ATOM 2321 C C . SER B 1 134 ? -11.828 5.418 7.703 1 91.31 134 SER B C 1
ATOM 2323 O O . SER B 1 134 ? -12.148 5.543 6.52 1 91.31 134 SER B O 1
ATOM 2325 N N . VAL B 1 135 ? -10.797 6.043 8.188 1 94.19 135 VAL B N 1
ATOM 2326 C CA . VAL B 1 135 ? -10.008 6.965 7.383 1 94.19 135 VAL B CA 1
ATOM 2327 C C . VAL B 1 135 ? -9.211 6.188 6.336 1 94.19 135 VAL B C 1
ATOM 2329 O O . VAL B 1 135 ? -9.25 6.512 5.148 1 94.19 135 VAL B O 1
ATOM 2332 N N . SER B 1 136 ? -8.484 5.145 6.762 1 96 136 SER B N 1
ATOM 2333 C CA . SER B 1 136 ? -7.723 4.34 5.816 1 96 136 SER B CA 1
ATOM 2334 C C . SER B 1 136 ? -8.633 3.689 4.781 1 96 136 SER B C 1
ATOM 2336 O O . SER B 1 136 ? -8.289 3.615 3.602 1 96 136 SER B O 1
ATOM 2338 N N . ASP B 1 137 ? -9.742 3.246 5.238 1 94.06 137 ASP B N 1
ATOM 2339 C CA . ASP B 1 137 ? -10.719 2.662 4.32 1 94.06 137 ASP B CA 1
ATOM 2340 C C . ASP B 1 137 ? -11.156 3.678 3.268 1 94.06 137 ASP B C 1
ATOM 2342 O O . ASP B 1 137 ? -11.195 3.369 2.074 1 94.06 137 ASP B O 1
ATOM 2346 N N . TYR B 1 138 ? -11.484 4.852 3.705 1 94.75 138 TYR B N 1
ATOM 2347 C CA . TYR B 1 138 ? -11.867 5.918 2.789 1 94.75 138 TYR B CA 1
ATOM 2348 C C . TYR B 1 138 ? -10.758 6.211 1.794 1 94.75 138 TYR B C 1
ATOM 2350 O O . TYR B 1 138 ? -11 6.316 0.59 1 94.75 138 TYR B O 1
ATOM 2358 N N . VAL B 1 139 ? -9.594 6.305 2.23 1 96.81 139 VAL B N 1
ATOM 2359 C CA . VAL B 1 139 ? -8.445 6.691 1.408 1 96.81 139 VAL B CA 1
ATOM 2360 C C . VAL B 1 139 ? -8.188 5.625 0.347 1 96.81 139 VAL B C 1
ATOM 2362 O O . VAL B 1 139 ? -8.016 5.941 -0.832 1 96.81 139 VAL B O 1
ATOM 2365 N N . VAL B 1 140 ? -8.195 4.383 0.724 1 95.81 140 VAL B N 1
ATOM 2366 C CA . VAL B 1 140 ? -7.902 3.314 -0.226 1 95.81 140 VAL B CA 1
ATOM 2367 C C . VAL B 1 140 ? -8.969 3.279 -1.316 1 95.81 140 VAL B C 1
ATOM 2369 O O . VAL B 1 140 ? -8.68 2.953 -2.469 1 95.81 140 VAL B O 1
ATOM 2372 N N . HIS B 1 141 ? -10.094 3.701 -1.044 1 93.69 141 HIS B N 1
ATOM 2373 C CA . HIS B 1 141 ? -11.203 3.613 -1.989 1 93.69 141 HIS B CA 1
ATOM 2374 C C . HIS B 1 141 ? -11.289 4.863 -2.857 1 93.69 141 HIS B C 1
ATOM 2376 O O . HIS B 1 141 ? -11.93 4.852 -3.912 1 93.69 141 HIS B O 1
ATOM 2382 N N . HIS B 1 142 ? -10.625 5.914 -2.438 1 94.06 142 HIS B N 1
ATOM 2383 C CA . HIS B 1 142 ? -10.891 7.172 -3.131 1 94.06 142 HIS B CA 1
ATOM 2384 C C . HIS B 1 142 ? -9.617 7.762 -3.717 1 94.06 142 HIS B C 1
ATOM 2386 O O . HIS B 1 142 ? -9.672 8.672 -4.551 1 94.06 142 HIS B O 1
ATOM 2392 N N . ALA B 1 143 ? -8.531 7.277 -3.254 1 94.75 143 ALA B N 1
ATOM 2393 C CA . ALA B 1 143 ? -7.273 7.855 -3.727 1 94.75 143 ALA B CA 1
ATOM 2394 C C . ALA B 1 143 ? -7.039 7.531 -5.199 1 94.75 143 ALA B C 1
ATOM 2396 O O . ALA B 1 143 ? -7.324 6.418 -5.648 1 94.75 143 ALA B O 1
ATOM 2397 N N . ASN B 1 144 ? -6.449 8.445 -5.902 1 92.75 144 ASN B N 1
ATOM 2398 C CA . ASN B 1 144 ? -6.082 8.234 -7.301 1 92.75 144 ASN B CA 1
ATOM 2399 C C . ASN B 1 144 ? -4.602 7.883 -7.441 1 92.75 144 ASN B C 1
ATOM 2401 O O . ASN B 1 144 ? -4.047 7.957 -8.539 1 92.75 144 ASN B O 1
ATOM 2405 N N . THR B 1 145 ? -3.996 7.629 -6.355 1 96.12 145 THR B N 1
ATOM 2406 C CA . THR B 1 145 ? -2.607 7.184 -6.332 1 96.12 145 THR B CA 1
ATOM 2407 C C . THR B 1 145 ? -2.453 5.941 -5.461 1 96.12 145 THR B C 1
ATOM 2409 O O . THR B 1 145 ? -3.402 5.523 -4.793 1 96.12 145 THR B O 1
ATOM 2412 N N . ALA B 1 146 ? -1.275 5.348 -5.465 1 98.06 146 ALA B N 1
ATOM 2413 C CA . ALA B 1 146 ? -1.037 4.125 -4.703 1 98.06 146 ALA B CA 1
ATOM 2414 C C . ALA B 1 146 ? -1.122 4.383 -3.203 1 98.06 146 ALA B C 1
ATOM 2416 O O . ALA B 1 146 ? -0.647 5.414 -2.719 1 98.06 146 ALA B O 1
ATOM 2417 N N . VAL B 1 147 ? -1.771 3.475 -2.504 1 98.62 147 VAL B N 1
ATOM 2418 C CA . VAL B 1 147 ? -1.917 3.557 -1.054 1 98.62 147 VAL B CA 1
ATOM 2419 C C . VAL B 1 147 ? -1.303 2.32 -0.401 1 98.62 147 VAL B C 1
ATOM 2421 O O . VAL B 1 147 ? -1.718 1.193 -0.68 1 98.62 147 VAL B O 1
ATOM 2424 N N . CYS B 1 148 ? -0.329 2.562 0.392 1 98.81 148 CYS B N 1
ATOM 2425 C CA . CYS B 1 148 ? 0.235 1.491 1.205 1 98.81 148 CYS B CA 1
ATOM 2426 C C . CYS B 1 148 ? -0.384 1.48 2.598 1 98.81 148 CYS B C 1
ATOM 2428 O O . CYS B 1 148 ? -0.167 2.404 3.385 1 98.81 148 CYS B O 1
ATOM 2430 N N . VAL B 1 149 ? -1.158 0.483 2.873 1 98.25 149 VAL B N 1
ATOM 2431 C CA . VAL B 1 149 ? -1.804 0.306 4.168 1 98.25 149 VAL B CA 1
ATOM 2432 C C . VAL B 1 149 ? -0.962 -0.622 5.043 1 98.25 149 VAL B C 1
ATOM 2434 O O . VAL B 1 149 ? -0.706 -1.77 4.672 1 98.25 149 VAL B O 1
ATOM 2437 N N . VAL B 1 150 ? -0.562 -0.12 6.184 1 97.38 150 VAL B N 1
ATOM 2438 C CA . VAL B 1 150 ? 0.273 -0.876 7.109 1 97.38 150 VAL B CA 1
ATOM 2439 C C . VAL B 1 150 ? -0.583 -1.416 8.258 1 97.38 150 VAL B C 1
ATOM 2441 O O . VAL B 1 150 ? -1.221 -0.646 8.977 1 97.38 150 VAL B O 1
ATOM 2444 N N . PRO B 1 151 ? -0.611 -2.703 8.398 1 92.94 151 PRO B N 1
ATOM 2445 C CA . PRO B 1 151 ? -1.485 -3.287 9.422 1 92.94 151 PRO B CA 1
ATOM 2446 C C . PRO B 1 151 ? -0.975 -3.049 10.844 1 92.94 151 PRO B C 1
ATOM 2448 O O . PRO B 1 151 ? 0.214 -2.785 11.039 1 92.94 151 PRO B O 1
ATOM 2451 N N . SER B 1 152 ? -1.992 -3.033 11.773 1 79.88 152 SER B N 1
ATOM 2452 C CA . SER B 1 152 ? -1.688 -2.939 13.195 1 79.88 152 SER B CA 1
ATOM 2453 C C . SER B 1 152 ? -1.37 -4.309 13.789 1 79.88 152 SER B C 1
ATOM 2455 O O . SER B 1 152 ? -2.225 -5.199 13.805 1 79.88 152 SER B O 1
ATOM 2457 N N . ILE B 1 153 ? -0.318 -4.93 13.477 1 66.75 153 ILE B N 1
ATOM 2458 C CA . ILE B 1 153 ? -0.091 -6.273 14 1 66.75 153 ILE B CA 1
ATOM 2459 C C . ILE B 1 153 ? 0.066 -6.211 15.523 1 66.75 153 ILE B C 1
ATOM 2461 O O . ILE B 1 153 ? 0.895 -5.457 16.031 1 66.75 153 ILE B O 1
ATOM 2465 N N . ASP B 1 154 ? -1.142 -6.387 16.234 1 56.41 154 ASP B N 1
ATOM 2466 C CA . ASP B 1 154 ? -1.075 -6.445 17.703 1 56.41 154 ASP B CA 1
ATOM 2467 C C . ASP B 1 154 ? -0.068 -7.492 18.156 1 56.41 154 ASP B C 1
ATOM 2469 O O . ASP B 1 154 ? 0.014 -8.578 17.578 1 56.41 154 ASP B O 1
ATOM 2473 N N . GLU B 1 155 ? 1.078 -7.07 18.547 1 49.19 155 GLU B N 1
ATOM 2474 C CA . GLU B 1 155 ? 1.868 -8.062 19.266 1 49.19 155 GLU B CA 1
ATOM 2475 C C . GLU B 1 155 ? 0.996 -8.883 20.219 1 49.19 155 GLU B C 1
ATOM 2477 O O . GLU B 1 155 ? 0.141 -8.328 20.906 1 49.19 155 GLU B O 1
ATOM 2482 N N . VAL B 1 156 ? 0.479 -10.039 19.75 1 44.31 156 VAL B N 1
ATOM 2483 C CA . VAL B 1 156 ? -0.164 -10.906 20.734 1 44.31 156 VAL B CA 1
ATOM 2484 C C . VAL B 1 156 ? 0.468 -10.695 22.109 1 44.31 156 VAL B C 1
ATOM 2486 O O . VAL B 1 156 ? 1.674 -10.891 22.281 1 44.31 156 VAL B O 1
ATOM 2489 N N . GLU B 1 157 ? -0.013 -9.789 22.844 1 44.28 157 GLU B N 1
ATOM 2490 C CA . GLU B 1 157 ? 0.354 -9.953 24.25 1 44.28 157 GLU B CA 1
ATOM 2491 C C . GLU B 1 157 ? 0.303 -11.422 24.656 1 44.28 157 GLU B C 1
ATOM 2493 O O . GLU B 1 157 ? -0.752 -12.055 24.594 1 44.28 157 GLU B O 1
ATOM 2498 N N . CYS B 1 158 ? 1.303 -12.188 24.422 1 34.53 158 CYS B N 1
ATOM 2499 C CA . CYS B 1 158 ? 1.426 -13.445 25.141 1 34.53 158 CYS B CA 1
ATOM 2500 C C . CYS B 1 158 ? 1.088 -13.266 26.625 1 34.53 158 CYS B C 1
ATOM 2502 O O . CYS B 1 158 ? 1.799 -12.562 27.344 1 34.53 158 CYS B O 1
ATOM 2504 N N . THR B 1 159 ? -0.125 -12.945 26.906 1 33.94 159 THR B N 1
ATOM 2505 C CA . THR B 1 159 ? -0.431 -13.156 28.312 1 33.94 159 THR B CA 1
ATOM 2506 C C . THR B 1 159 ? 0.088 -14.516 28.781 1 33.94 159 THR B C 1
ATOM 2508 O O . THR B 1 159 ? -0.421 -15.555 28.359 1 33.94 159 THR B O 1
ATOM 2511 N N . SER B 1 160 ? 1.413 -14.633 29.016 1 26.59 160 SER B N 1
ATOM 2512 C CA . SER B 1 160 ? 1.704 -15.516 30.141 1 26.59 160 SER B CA 1
ATOM 2513 C C . SER B 1 160 ? 1.041 -15.031 31.422 1 26.59 160 SER B C 1
ATOM 2515 O O . SER B 1 160 ? 0.952 -13.82 31.656 1 26.59 160 SER B O 1
#